Protein AF-A0A059P8N2-F1 (afdb_monomer_lite)

Structure (mmCIF, N/CA/C/O backbone):
data_AF-A0A059P8N2-F1
#
_entry.id   AF-A0A059P8N2-F1
#
loop_
_atom_site.group_PDB
_atom_site.id
_atom_site.type_symbol
_atom_site.label_atom_id
_atom_site.label_alt_id
_atom_site.label_comp_id
_atom_site.label_asym_id
_atom_site.label_entity_id
_atom_site.label_seq_id
_atom_site.pdbx_PDB_ins_code
_atom_site.Cartn_x
_atom_site.Cartn_y
_atom_site.Cartn_z
_atom_site.occupancy
_atom_site.B_iso_or_equiv
_atom_site.auth_seq_id
_atom_site.auth_comp_id
_atom_site.auth_asym_id
_atom_site.auth_atom_id
_atom_site.pdbx_PDB_model_num
ATOM 1 N N . MET A 1 1 ? -41.441 -18.463 -10.171 1.00 44.59 1 MET A N 1
ATOM 2 C CA . MET A 1 1 ? -40.187 -19.055 -9.647 1.00 44.59 1 MET A CA 1
ATOM 3 C C . MET A 1 1 ? -39.073 -19.033 -10.707 1.00 44.59 1 MET A C 1
ATOM 5 O O . MET A 1 1 ? -38.638 -20.085 -11.147 1.00 44.59 1 MET A O 1
ATOM 9 N N . LYS A 1 2 ? -38.633 -17.852 -11.177 1.00 43.31 2 LYS A N 1
ATOM 10 C CA . LYS A 1 2 ? -37.550 -17.730 -12.187 1.00 43.31 2 LYS A CA 1
ATOM 11 C C . LYS A 1 2 ? -36.537 -16.600 -11.912 1.00 43.31 2 LYS A C 1
ATOM 13 O O . LYS A 1 2 ? -35.603 -16.442 -12.679 1.00 43.31 2 LYS A O 1
ATOM 18 N N . SER A 1 3 ? -36.683 -15.848 -10.815 1.00 44.34 3 SER A N 1
ATOM 19 C CA . SER A 1 3 ? -35.873 -14.639 -10.562 1.00 44.34 3 SER A CA 1
ATOM 20 C C . SER A 1 3 ? -34.731 -14.819 -9.552 1.00 44.34 3 SER A C 1
ATOM 22 O O . SER A 1 3 ? -33.913 -13.922 -9.415 1.00 44.34 3 SER A O 1
ATOM 24 N N . VAL A 1 4 ? -34.664 -15.954 -8.845 1.00 48.50 4 VAL A N 1
ATOM 25 C CA . VAL A 1 4 ? -33.697 -16.175 -7.746 1.00 48.50 4 VAL A CA 1
ATOM 26 C C . VAL A 1 4 ? -32.362 -16.752 -8.244 1.00 48.50 4 VAL A C 1
ATOM 28 O O . VAL A 1 4 ? -31.333 -16.593 -7.602 1.00 48.50 4 VAL A O 1
ATOM 31 N N . VAL A 1 5 ? -32.349 -17.386 -9.420 1.00 51.19 5 VAL A N 1
ATOM 32 C CA . VAL A 1 5 ? -31.138 -18.026 -9.969 1.00 51.19 5 VAL A CA 1
ATOM 33 C C . VAL A 1 5 ? -30.186 -16.999 -10.600 1.00 51.19 5 VAL A C 1
ATOM 35 O O . VAL A 1 5 ? -28.972 -17.182 -10.564 1.00 51.19 5 VAL A O 1
ATOM 38 N N . LEU A 1 6 ? -30.716 -15.892 -11.133 1.00 46.34 6 LEU A N 1
ATOM 39 C CA . LEU A 1 6 ? -29.915 -14.896 -11.851 1.00 46.34 6 LEU A CA 1
ATOM 40 C C . LEU A 1 6 ? -29.054 -14.041 -10.907 1.00 46.34 6 LEU A C 1
ATOM 42 O O . LEU A 1 6 ? -27.911 -13.739 -11.231 1.00 46.34 6 LEU A O 1
ATOM 46 N N . THR A 1 7 ? -29.560 -13.712 -9.715 1.00 51.59 7 THR A N 1
ATOM 47 C CA . THR A 1 7 ? -28.810 -12.973 -8.685 1.00 51.59 7 THR A CA 1
ATOM 48 C C . THR A 1 7 ? -27.714 -13.814 -8.034 1.00 51.59 7 THR A C 1
ATOM 50 O O . THR A 1 7 ? -26.656 -13.278 -7.720 1.00 51.59 7 THR A O 1
ATOM 53 N N . GLY A 1 8 ? -27.918 -15.129 -7.886 1.00 45.88 8 GLY A N 1
ATOM 54 C CA . GLY A 1 8 ? -26.890 -16.035 -7.363 1.00 45.88 8 GLY A CA 1
ATOM 55 C C . GLY A 1 8 ? -25.699 -16.200 -8.312 1.00 45.88 8 GLY A C 1
ATOM 56 O O . GLY A 1 8 ? -24.554 -16.131 -7.877 1.00 45.88 8 GLY A O 1
ATOM 57 N N . LEU A 1 9 ? -25.951 -16.347 -9.618 1.00 51.41 9 LEU A N 1
ATOM 58 C CA . LEU A 1 9 ? -24.885 -16.484 -10.618 1.00 51.41 9 LEU A CA 1
ATOM 59 C C . LEU A 1 9 ? -24.069 -15.188 -10.780 1.00 51.41 9 LEU A C 1
ATOM 61 O O . LEU A 1 9 ? -22.854 -15.249 -10.955 1.00 51.41 9 LEU A O 1
ATOM 65 N N . LEU A 1 10 ? -24.717 -14.021 -10.665 1.00 51.47 10 LEU A N 1
ATOM 66 C CA . LEU A 1 10 ? -24.042 -12.720 -10.724 1.00 51.47 10 LEU A CA 1
ATOM 67 C C . LEU A 1 10 ? -23.113 -12.495 -9.519 1.00 51.47 10 LEU A C 1
ATOM 69 O O . LEU A 1 10 ? -22.024 -11.954 -9.678 1.00 51.47 10 LEU A O 1
ATOM 73 N N . PHE A 1 11 ? -23.517 -12.953 -8.327 1.00 48.59 11 PHE A N 1
ATOM 74 C CA . PHE A 1 11 ? -22.687 -12.873 -7.122 1.00 48.59 11 PHE A CA 1
ATOM 75 C C . PHE A 1 11 ? -21.456 -13.785 -7.217 1.00 48.59 11 PHE A C 1
ATOM 77 O O . PHE A 1 11 ? -20.364 -13.384 -6.830 1.00 48.59 11 PHE A O 1
ATOM 84 N N . VAL A 1 12 ? -21.602 -14.983 -7.795 1.00 48.78 12 VAL A N 1
ATOM 85 C CA . VAL A 1 12 ? -20.464 -15.891 -8.021 1.00 48.78 12 VAL A CA 1
ATOM 86 C C . VAL A 1 12 ? -19.490 -15.312 -9.051 1.00 48.78 12 VAL A C 1
ATOM 88 O O . VAL A 1 12 ? -18.285 -15.393 -8.833 1.00 48.78 12 VAL A O 1
ATOM 91 N N . LEU A 1 13 ? -19.973 -14.675 -10.125 1.00 42.78 13 LEU A N 1
ATOM 92 C CA . LEU A 1 13 ? -19.100 -13.998 -11.095 1.00 42.78 13 LEU A CA 1
ATOM 93 C C . LEU A 1 13 ? -18.339 -12.821 -10.460 1.00 42.78 13 LEU A C 1
ATOM 95 O O . LEU A 1 13 ? -17.121 -12.762 -10.588 1.00 42.78 13 LEU A O 1
ATOM 99 N N . LEU A 1 14 ? -19.007 -11.977 -9.662 1.00 44.16 14 LEU A N 1
ATOM 100 C CA . LEU A 1 14 ? -18.347 -10.891 -8.920 1.00 44.16 14 LEU A CA 1
ATOM 101 C C . LEU A 1 14 ? -17.300 -11.393 -7.906 1.00 44.16 14 LEU A C 1
ATOM 103 O O . LEU A 1 14 ? -16.290 -10.720 -7.680 1.00 44.16 14 LEU A O 1
ATOM 107 N N . CYS A 1 15 ? -17.513 -12.569 -7.302 1.00 42.06 15 CYS A N 1
ATOM 108 C CA . CYS A 1 15 ? -16.529 -13.203 -6.420 1.00 42.06 15 CYS A CA 1
ATOM 109 C C . CYS A 1 15 ? -15.338 -13.800 -7.190 1.00 42.06 15 CYS A C 1
ATOM 111 O O . CYS A 1 15 ? -14.212 -13.753 -6.694 1.00 42.06 15 CYS A O 1
ATOM 113 N N . VAL A 1 16 ? -15.558 -14.338 -8.393 1.00 36.03 16 VAL A N 1
ATOM 114 C CA . VAL A 1 16 ? -14.478 -14.857 -9.250 1.00 36.03 16 VAL A CA 1
ATOM 115 C C . VAL A 1 16 ? -13.621 -13.712 -9.802 1.00 36.03 16 VAL A C 1
ATOM 117 O O . VAL A 1 16 ? -12.394 -13.820 -9.792 1.00 36.03 16 VAL A O 1
ATOM 120 N N . ASP A 1 17 ? -14.226 -12.582 -10.171 1.00 29.78 17 ASP A N 1
ATOM 121 C CA . ASP A 1 17 ? -13.486 -11.402 -10.636 1.00 29.78 17 ASP A CA 1
ATOM 122 C C . ASP A 1 17 ? -12.639 -10.762 -9.516 1.00 29.78 17 ASP A C 1
ATOM 124 O O . ASP A 1 17 ? -11.499 -10.358 -9.758 1.00 29.78 17 ASP A O 1
ATOM 128 N N . HIS A 1 18 ? -13.109 -10.774 -8.259 1.00 35.34 18 HIS A N 1
ATOM 129 C CA . HIS A 1 18 ? -12.294 -10.344 -7.111 1.00 35.34 18 HIS A CA 1
ATOM 130 C C . HIS A 1 18 ? -11.117 -11.287 -6.806 1.00 35.34 18 HIS A C 1
ATOM 132 O O . HIS A 1 18 ? -10.076 -10.824 -6.339 1.00 35.34 18 HIS A O 1
ATOM 138 N N . MET A 1 19 ? -11.226 -12.588 -7.102 1.00 32.31 19 MET A N 1
ATOM 139 C CA . MET A 1 19 ? -10.104 -13.527 -6.947 1.00 32.31 19 MET A CA 1
ATOM 140 C C . MET A 1 19 ? -9.079 -13.442 -8.087 1.00 32.31 19 MET A C 1
ATOM 142 O O . MET A 1 19 ? -7.915 -13.785 -7.879 1.00 32.31 19 MET A O 1
ATOM 146 N N . SER A 1 20 ? -9.447 -12.928 -9.266 1.00 34.53 20 SER A N 1
ATOM 147 C CA . SER A 1 20 ? -8.488 -12.741 -10.366 1.00 34.53 20 SER A CA 1
ATOM 148 C C . SER A 1 20 ? -7.503 -11.582 -10.129 1.00 34.53 20 SER A C 1
ATOM 150 O O . SER A 1 20 ? -6.438 -11.552 -10.747 1.00 34.53 20 SER A O 1
ATOM 152 N N . SER A 1 21 ? -7.804 -10.663 -9.201 1.00 39.41 21 SER A N 1
ATOM 153 C CA . SER A 1 21 ? -6.896 -9.583 -8.765 1.00 39.41 21 SER A CA 1
ATOM 154 C C . SER A 1 21 ? -5.715 -10.086 -7.908 1.00 39.41 21 SER A C 1
ATOM 156 O O . SER A 1 21 ? -4.719 -9.384 -7.734 1.00 39.41 21 SER A O 1
ATOM 158 N N . ALA A 1 22 ? -5.774 -11.328 -7.408 1.00 42.81 22 ALA A N 1
ATOM 159 C CA . ALA A 1 22 ? -4.765 -11.891 -6.505 1.00 42.81 22 ALA A CA 1
ATOM 160 C C . ALA A 1 22 ? -3.500 -12.436 -7.204 1.00 42.81 22 ALA A C 1
ATOM 162 O O . ALA A 1 22 ? -2.526 -12.766 -6.531 1.00 42.81 22 ALA A O 1
ATOM 163 N N . ASN A 1 23 ? -3.465 -12.504 -8.540 1.00 46.50 23 ASN A N 1
ATOM 164 C CA . ASN A 1 23 ? -2.320 -13.031 -9.301 1.00 46.50 23 ASN A CA 1
ATOM 165 C C . ASN A 1 23 ? -1.358 -11.934 -9.786 1.00 46.50 23 ASN A C 1
ATOM 167 O O . ASN A 1 23 ? -0.831 -12.001 -10.898 1.00 46.50 23 ASN A O 1
ATOM 171 N N . LYS A 1 24 ? -1.105 -10.906 -8.970 1.00 61.47 24 LYS A N 1
ATOM 172 C CA . LYS A 1 24 ? -0.064 -9.923 -9.295 1.00 61.47 24 LYS A CA 1
ATOM 173 C C . LYS A 1 24 ? 1.311 -10.561 -9.109 1.00 61.47 24 LYS A C 1
ATOM 175 O O . LYS A 1 24 ? 1.624 -11.114 -8.056 1.00 61.47 24 LYS A O 1
ATOM 180 N N . ALA A 1 25 ? 2.125 -10.530 -10.161 1.00 72.69 25 ALA A N 1
ATOM 181 C CA . ALA A 1 25 ? 3.486 -11.039 -10.097 1.00 72.69 25 ALA A CA 1
ATOM 182 C C . ALA A 1 25 ? 4.337 -10.122 -9.211 1.00 72.69 25 ALA A C 1
ATOM 184 O O . ALA A 1 25 ? 4.285 -8.900 -9.344 1.00 72.69 25 ALA A O 1
ATOM 185 N N . SER A 1 26 ? 5.139 -10.716 -8.333 1.00 80.25 26 SER A N 1
ATOM 186 C CA . SER A 1 26 ? 6.111 -10.003 -7.512 1.00 80.25 26 SER A CA 1
ATOM 187 C C . SER A 1 26 ? 7.515 -10.195 -8.078 1.00 80.25 26 SER A C 1
ATOM 189 O O . SER A 1 26 ? 7.788 -11.149 -8.816 1.00 80.25 26 SER A O 1
ATOM 191 N N . VAL A 1 27 ? 8.408 -9.261 -7.777 1.00 84.12 27 VAL A N 1
ATOM 192 C CA . VAL A 1 27 ? 9.806 -9.337 -8.182 1.00 84.12 27 VAL A CA 1
ATOM 193 C C . VAL A 1 27 ? 10.523 -10.338 -7.287 1.00 84.12 27 VAL A C 1
ATOM 195 O O . VAL A 1 27 ? 10.575 -10.191 -6.071 1.00 84.12 27 VAL A O 1
ATOM 198 N N . VAL A 1 28 ? 11.102 -11.367 -7.893 1.00 88.06 28 VAL A N 1
ATOM 199 C CA . VAL A 1 28 ? 11.854 -12.423 -7.213 1.00 88.06 28 VAL A CA 1
ATOM 200 C C . VAL A 1 28 ? 13.294 -12.406 -7.696 1.00 88.06 28 VAL A C 1
ATOM 202 O O . VAL A 1 28 ? 13.555 -12.276 -8.892 1.00 88.06 28 VAL A O 1
ATOM 205 N N . ALA A 1 29 ? 14.239 -12.570 -6.777 1.00 88.81 29 ALA A N 1
ATOM 206 C CA . ALA A 1 29 ? 15.646 -12.711 -7.110 1.00 88.81 29 ALA A CA 1
ATOM 207 C C . ALA A 1 29 ? 15.881 -14.010 -7.902 1.00 88.81 29 ALA A C 1
ATOM 209 O O . ALA A 1 29 ? 15.621 -15.115 -7.429 1.00 88.81 29 ALA A O 1
ATOM 210 N N . ASN A 1 30 ? 16.379 -13.882 -9.128 1.00 90.56 30 ASN A N 1
ATOM 211 C CA . ASN A 1 30 ? 16.729 -15.002 -10.002 1.00 90.56 30 ASN A CA 1
ATOM 212 C C . ASN A 1 30 ? 18.109 -15.596 -9.664 1.00 90.56 30 ASN A C 1
ATOM 214 O O . ASN A 1 30 ? 18.409 -16.735 -10.010 1.00 90.56 30 ASN A O 1
ATOM 218 N N . GLN A 1 31 ? 18.943 -14.830 -8.964 1.00 89.50 31 GLN A N 1
ATOM 219 C CA . GLN A 1 31 ? 20.262 -15.235 -8.486 1.00 89.50 31 GLN A CA 1
ATOM 220 C C . GLN A 1 31 ? 20.537 -14.634 -7.105 1.00 89.50 31 GLN A C 1
ATOM 222 O O . GLN A 1 31 ? 19.780 -13.787 -6.640 1.00 89.50 31 GLN A O 1
ATOM 227 N N . LEU A 1 32 ? 21.621 -15.057 -6.453 1.00 89.56 32 LEU A N 1
ATOM 228 C CA . LEU A 1 32 ? 22.082 -14.431 -5.213 1.00 89.56 32 LEU A CA 1
ATOM 229 C C . LEU A 1 32 ? 22.495 -12.974 -5.487 1.00 89.56 32 LEU A C 1
ATOM 231 O O . LEU A 1 32 ? 23.320 -12.727 -6.370 1.00 89.56 32 LEU A O 1
ATOM 235 N N . ILE A 1 33 ? 21.947 -12.029 -4.720 1.00 88.69 33 ILE A N 1
ATOM 236 C CA . ILE A 1 33 ? 22.249 -10.595 -4.838 1.00 88.69 33 ILE A CA 1
ATOM 237 C C . ILE A 1 33 ? 23.003 -10.146 -3.578 1.00 88.69 33 ILE A C 1
ATOM 239 O O . ILE A 1 33 ? 22.426 -10.152 -2.487 1.00 88.69 33 ILE A O 1
ATOM 243 N N . PRO A 1 34 ? 24.292 -9.779 -3.683 1.00 85.06 34 PRO A N 1
ATOM 244 C CA . PRO A 1 34 ? 25.067 -9.292 -2.544 1.00 85.06 34 PRO A CA 1
ATOM 245 C C . PRO A 1 34 ? 24.603 -7.913 -2.051 1.00 85.06 34 PRO A C 1
ATOM 247 O O . PRO A 1 34 ? 24.015 -7.129 -2.797 1.00 85.06 34 PRO A O 1
ATOM 250 N N . VAL A 1 35 ? 24.951 -7.578 -0.805 1.00 85.31 35 VAL A N 1
ATOM 251 C CA . VAL A 1 35 ? 24.707 -6.251 -0.207 1.00 85.31 35 VAL A CA 1
ATOM 252 C C . VAL A 1 35 ? 25.299 -5.142 -1.087 1.00 85.31 35 VAL A C 1
ATOM 254 O O . VAL A 1 35 ? 26.389 -5.304 -1.630 1.00 85.31 35 VAL A O 1
ATOM 257 N N . ASN A 1 36 ? 24.603 -4.006 -1.205 1.00 84.38 36 ASN A N 1
ATOM 258 C CA . ASN A 1 36 ? 24.998 -2.839 -2.008 1.00 84.38 36 ASN A CA 1
ATOM 259 C C . ASN A 1 36 ? 25.159 -3.113 -3.515 1.00 84.38 36 ASN A C 1
ATOM 261 O O . ASN A 1 36 ? 25.739 -2.296 -4.229 1.00 84.38 36 ASN A O 1
ATOM 265 N N . THR A 1 37 ? 24.639 -4.234 -4.019 1.00 83.88 37 THR A N 1
ATOM 266 C CA . THR A 1 37 ? 24.671 -4.542 -5.454 1.00 83.88 37 THR A CA 1
ATOM 267 C C . THR A 1 37 ? 23.486 -3.895 -6.153 1.00 83.88 37 THR A C 1
ATOM 269 O O . THR A 1 37 ? 22.359 -3.983 -5.666 1.00 83.88 37 THR A O 1
ATOM 272 N N . ALA A 1 38 ? 23.748 -3.258 -7.294 1.00 86.12 38 ALA A N 1
ATOM 273 C CA . ALA A 1 38 ? 22.716 -2.683 -8.144 1.00 86.12 38 ALA A CA 1
ATOM 274 C C . ALA A 1 38 ? 21.884 -3.787 -8.815 1.00 86.12 38 ALA A C 1
ATOM 276 O O . ALA A 1 38 ? 22.430 -4.705 -9.432 1.00 86.12 38 ALA A O 1
ATOM 277 N N . LEU A 1 39 ? 20.562 -3.688 -8.706 1.00 86.44 39 LEU A N 1
ATOM 278 C CA . LEU A 1 39 ? 19.623 -4.624 -9.307 1.00 86.44 39 LEU A CA 1
ATOM 279 C C . LEU A 1 39 ? 19.618 -4.489 -10.833 1.00 86.44 39 LEU A C 1
ATOM 281 O O . LEU A 1 39 ? 19.631 -3.391 -11.387 1.00 86.44 39 LEU A O 1
ATOM 285 N N . THR A 1 40 ? 19.566 -5.623 -11.528 1.00 86.06 40 THR A N 1
ATOM 286 C CA . THR A 1 40 ? 19.517 -5.685 -12.996 1.00 86.06 40 THR A CA 1
ATOM 287 C C . THR A 1 40 ? 18.404 -6.619 -13.461 1.00 86.06 40 THR A C 1
ATOM 289 O O . THR A 1 40 ? 17.974 -7.502 -12.718 1.00 86.06 40 THR A O 1
ATOM 292 N N . LEU A 1 41 ? 17.957 -6.464 -14.710 1.00 84.75 41 LEU A N 1
ATOM 293 C CA . LEU A 1 41 ? 16.899 -7.299 -15.298 1.00 84.75 41 LEU A CA 1
ATOM 294 C C . LEU A 1 41 ? 17.210 -8.801 -15.263 1.00 84.75 41 LEU A C 1
ATOM 296 O O . LEU A 1 41 ? 16.303 -9.606 -15.128 1.00 84.75 41 LEU A O 1
ATOM 300 N N . ILE A 1 42 ? 18.482 -9.190 -15.357 1.00 86.19 42 ILE A N 1
ATOM 301 C CA . ILE A 1 42 ? 18.896 -10.603 -15.302 1.00 86.19 42 ILE A CA 1
ATOM 302 C C . ILE A 1 42 ? 18.842 -11.184 -13.881 1.00 86.19 42 ILE A C 1
ATOM 304 O O . ILE A 1 42 ? 18.664 -12.391 -13.700 1.00 86.19 42 ILE A O 1
ATOM 308 N N . MET A 1 43 ? 18.980 -10.319 -12.871 1.00 84.62 43 MET A N 1
ATOM 309 C CA . MET A 1 43 ? 18.975 -10.688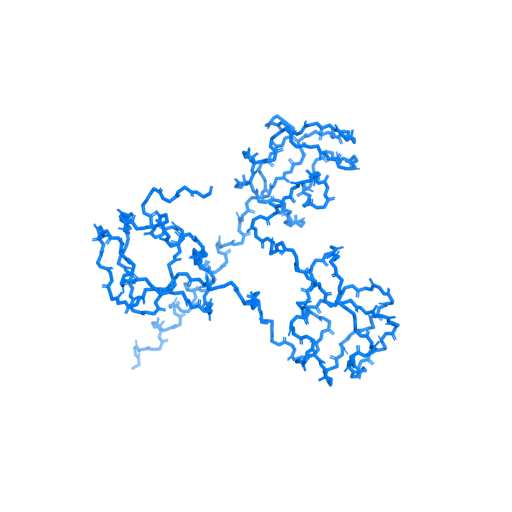 -11.456 1.00 84.62 43 MET A CA 1
ATOM 310 C C . MET A 1 43 ? 17.566 -10.815 -10.886 1.00 84.62 43 MET A C 1
ATOM 312 O O . MET A 1 43 ? 17.399 -11.385 -9.811 1.00 84.62 43 MET A O 1
ATOM 316 N N . MET A 1 44 ? 16.561 -10.295 -11.588 1.00 88.25 44 MET A N 1
ATOM 317 C CA . MET A 1 44 ? 15.182 -10.198 -11.131 1.00 88.25 44 MET A CA 1
ATOM 318 C C . MET A 1 44 ? 14.250 -10.924 -12.093 1.00 88.25 44 MET A C 1
ATOM 320 O O . MET A 1 44 ? 14.429 -10.892 -13.305 1.00 88.25 44 MET A O 1
ATOM 324 N N . LYS A 1 45 ? 13.219 -11.568 -11.562 1.00 86.25 45 LYS A N 1
ATOM 325 C CA . LYS A 1 45 ? 12.190 -12.235 -12.353 1.00 86.25 45 LYS A CA 1
ATOM 326 C C . LYS A 1 45 ? 10.823 -11.938 -11.766 1.00 86.25 45 LYS A C 1
ATOM 328 O O . LYS A 1 45 ? 10.624 -12.067 -10.565 1.00 86.25 45 LYS A O 1
ATOM 333 N N . ALA A 1 46 ? 9.866 -11.600 -12.621 1.00 84.38 46 ALA A N 1
ATOM 334 C CA . ALA A 1 46 ? 8.468 -11.521 -12.229 1.00 84.38 46 ALA A CA 1
ATOM 335 C C . ALA A 1 46 ? 7.923 -12.939 -11.991 1.00 84.38 46 ALA A C 1
ATOM 337 O O . ALA A 1 46 ? 7.942 -13.781 -12.895 1.00 84.38 46 ALA A O 1
ATOM 338 N N . LYS A 1 47 ? 7.457 -13.227 -10.775 1.00 79.62 47 LYS A N 1
ATOM 339 C CA . LYS A 1 47 ? 6.832 -14.506 -10.428 1.00 79.62 47 LYS A CA 1
ATOM 340 C C . LYS A 1 47 ? 5.687 -14.272 -9.447 1.00 79.62 47 LYS A C 1
ATOM 342 O O . LYS A 1 47 ? 5.818 -13.498 -8.507 1.00 79.62 47 LYS A O 1
ATOM 347 N N . VAL A 1 48 ? 4.564 -14.954 -9.653 1.00 77.00 48 VAL A N 1
ATOM 348 C CA . VAL A 1 48 ? 3.461 -14.959 -8.683 1.00 77.00 48 VAL A CA 1
ATOM 349 C C . VAL A 1 48 ? 3.886 -15.839 -7.509 1.00 77.00 48 VAL A C 1
ATOM 351 O O . VAL A 1 48 ? 4.033 -17.053 -7.661 1.00 77.00 48 VAL A O 1
ATOM 354 N N . VAL A 1 49 ? 4.182 -15.215 -6.372 1.00 72.56 49 VAL A N 1
ATOM 355 C CA . VAL A 1 49 ? 4.655 -15.875 -5.149 1.00 72.56 49 VAL A CA 1
ATOM 356 C C . VAL A 1 49 ? 4.087 -15.183 -3.917 1.00 72.56 49 VAL A C 1
ATOM 358 O O . VAL A 1 49 ? 3.789 -13.991 -3.940 1.00 72.56 49 VAL A O 1
ATOM 361 N N . THR A 1 50 ? 3.975 -15.942 -2.831 1.00 64.62 50 THR A N 1
ATOM 362 C CA . THR A 1 50 ? 3.62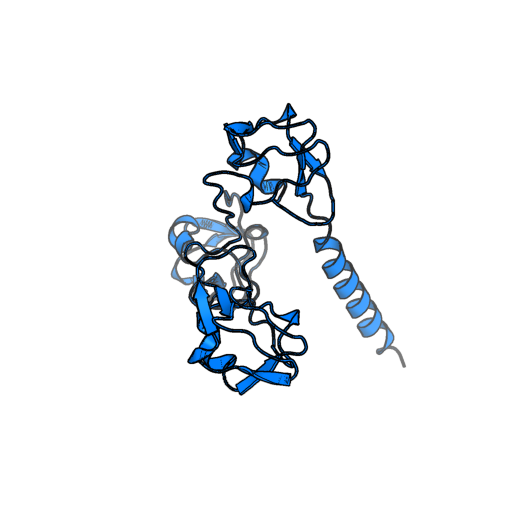5 -15.452 -1.496 1.00 64.62 50 THR A CA 1
ATOM 363 C C . THR A 1 50 ? 4.822 -15.659 -0.560 1.00 64.62 50 THR A C 1
ATOM 365 O O . THR A 1 50 ? 5.362 -16.770 -0.552 1.00 64.62 50 THR A O 1
ATOM 368 N N . PRO A 1 51 ? 5.241 -14.666 0.243 1.00 61.06 51 PRO A N 1
ATOM 369 C CA . PRO A 1 51 ? 4.650 -13.335 0.399 1.00 61.06 51 PRO A CA 1
ATOM 370 C C . PRO A 1 51 ? 4.840 -12.446 -0.840 1.00 61.06 51 PRO A C 1
ATOM 372 O O . PRO A 1 51 ? 5.825 -12.586 -1.568 1.00 61.06 51 PRO A O 1
ATOM 375 N N . MET A 1 52 ? 3.875 -11.549 -1.063 1.00 67.81 52 MET A N 1
ATOM 376 C CA . MET A 1 52 ? 3.939 -10.528 -2.109 1.00 67.81 52 MET A CA 1
ATOM 377 C C . MET A 1 52 ? 4.858 -9.402 -1.628 1.00 67.81 52 MET A C 1
ATOM 379 O O . MET A 1 52 ? 4.648 -8.855 -0.548 1.00 67.81 52 MET A O 1
ATOM 383 N N . GLY A 1 53 ? 5.907 -9.115 -2.394 1.00 75.31 53 GLY A N 1
ATOM 384 C CA . GLY A 1 53 ? 6.816 -7.999 -2.149 1.00 75.31 53 GLY A CA 1
ATOM 385 C C . GLY A 1 53 ? 6.601 -6.906 -3.187 1.00 75.31 53 GLY A C 1
ATOM 386 O O . GLY A 1 53 ? 5.469 -6.607 -3.556 1.00 75.31 53 GLY A O 1
ATOM 387 N N . ILE A 1 54 ? 7.697 -6.364 -3.709 1.00 77.56 54 ILE A N 1
ATOM 388 C CA . ILE A 1 54 ? 7.682 -5.370 -4.783 1.00 77.56 54 ILE A CA 1
ATOM 389 C C . ILE A 1 54 ? 6.906 -5.929 -5.989 1.00 77.56 54 ILE A C 1
ATOM 391 O O . ILE A 1 54 ? 7.182 -7.066 -6.411 1.00 77.56 54 ILE A O 1
ATOM 395 N N . PRO A 1 55 ? 5.923 -5.195 -6.540 1.00 75.50 55 PRO A N 1
ATOM 396 C CA . PRO A 1 55 ? 5.179 -5.648 -7.706 1.00 75.50 55 PRO A CA 1
ATOM 397 C C . PRO A 1 55 ? 6.077 -5.632 -8.947 1.00 75.50 55 PRO A C 1
ATOM 399 O O . PRO A 1 55 ? 6.949 -4.781 -9.109 1.00 75.50 55 PRO A O 1
ATOM 402 N N . ALA A 1 56 ? 5.856 -6.571 -9.867 1.00 73.81 56 ALA A N 1
ATOM 403 C CA . ALA A 1 56 ? 6.627 -6.657 -11.109 1.00 73.81 56 ALA A CA 1
ATOM 404 C C . ALA A 1 56 ? 6.480 -5.416 -12.013 1.00 73.81 56 ALA A C 1
ATOM 406 O O . ALA A 1 56 ? 7.332 -5.176 -12.866 1.00 73.81 56 ALA A O 1
ATOM 407 N N . GLU A 1 57 ? 5.425 -4.627 -11.804 1.00 72.38 57 GLU A N 1
ATOM 408 C CA . GLU A 1 57 ? 5.206 -3.321 -12.436 1.00 72.38 57 GLU A CA 1
ATOM 409 C C . GLU A 1 57 ? 6.353 -2.339 -12.142 1.00 72.38 57 GLU A C 1
ATOM 411 O O . GLU A 1 57 ? 6.707 -1.541 -13.006 1.00 72.38 57 GLU A O 1
ATOM 416 N N . ASP A 1 58 ? 6.990 -2.452 -10.972 1.00 73.88 58 ASP A N 1
ATOM 417 C CA . ASP A 1 58 ? 8.046 -1.541 -10.524 1.00 73.88 58 ASP A CA 1
ATOM 418 C C . ASP A 1 58 ? 9.458 -1.984 -10.945 1.00 73.88 58 ASP A C 1
ATOM 420 O O . ASP A 1 58 ? 10.440 -1.315 -10.618 1.00 73.88 58 ASP A O 1
ATOM 424 N N . ILE A 1 59 ? 9.592 -3.059 -11.741 1.00 78.31 59 ILE A N 1
ATOM 425 C CA . ILE A 1 59 ? 10.886 -3.505 -12.295 1.00 78.31 59 ILE A CA 1
ATOM 426 C C . ILE A 1 59 ? 11.665 -2.357 -12.965 1.00 78.31 59 ILE A C 1
ATOM 428 O O . ILE A 1 59 ? 12.844 -2.204 -12.647 1.00 78.31 59 ILE A O 1
ATOM 432 N N . PRO A 1 60 ? 11.075 -1.521 -13.846 1.00 74.56 60 PRO A N 1
ATOM 433 C CA . PRO A 1 60 ? 11.798 -0.415 -14.474 1.00 74.56 60 PRO A CA 1
ATOM 434 C C . PRO A 1 60 ? 12.370 0.596 -13.471 1.00 74.56 60 PRO A C 1
ATOM 436 O O . PRO A 1 60 ? 13.400 1.205 -13.746 1.00 74.56 60 PRO A O 1
ATOM 439 N N . ARG A 1 61 ? 11.720 0.758 -12.311 1.00 75.56 61 ARG A N 1
ATOM 440 C CA . ARG A 1 61 ? 12.081 1.735 -11.273 1.00 75.56 61 ARG A CA 1
ATOM 441 C C . ARG A 1 61 ? 13.183 1.223 -10.353 1.00 75.56 61 ARG A C 1
ATOM 443 O O . ARG A 1 61 ? 14.034 1.998 -9.936 1.00 75.56 61 ARG A O 1
ATOM 450 N N . ILE A 1 62 ? 13.196 -0.078 -10.069 1.00 81.56 62 ILE A N 1
ATOM 451 C CA . ILE A 1 62 ? 14.193 -0.698 -9.181 1.00 81.56 62 ILE A CA 1
ATOM 452 C C . ILE A 1 62 ? 15.511 -1.049 -9.875 1.00 81.56 62 ILE A C 1
ATOM 454 O O . ILE A 1 62 ? 16.493 -1.351 -9.197 1.00 81.56 62 ILE A O 1
ATOM 458 N N . ILE A 1 63 ? 15.574 -1.025 -11.209 1.00 81.75 63 ILE A N 1
ATOM 459 C CA . ILE A 1 63 ? 16.834 -1.240 -11.934 1.00 81.75 63 ILE A CA 1
ATOM 460 C C . ILE A 1 63 ? 17.848 -0.167 -11.527 1.00 81.75 63 ILE A C 1
ATOM 462 O O . ILE A 1 63 ? 17.560 1.024 -11.524 1.00 81.75 63 ILE A O 1
ATOM 466 N N . GLY A 1 64 ? 19.063 -0.596 -11.191 1.00 81.75 64 GLY A N 1
ATOM 467 C CA . GLY A 1 64 ? 20.124 0.291 -10.720 1.00 81.75 64 GLY A CA 1
ATOM 468 C C . GLY A 1 64 ? 20.050 0.619 -9.226 1.00 81.75 64 GLY A C 1
ATOM 469 O O . GLY A 1 64 ? 21.053 1.068 -8.669 1.00 81.75 64 GLY A O 1
ATOM 470 N N . MET A 1 65 ? 18.929 0.341 -8.549 1.00 85.38 65 MET A N 1
ATOM 471 C CA . MET A 1 65 ? 18.829 0.498 -7.097 1.00 85.38 65 MET A CA 1
ATOM 472 C C . MET A 1 65 ? 19.640 -0.574 -6.374 1.00 85.38 65 MET A C 1
ATOM 474 O O . MET A 1 65 ? 19.796 -1.698 -6.852 1.00 85.38 65 MET A O 1
ATOM 478 N N . GLN A 1 66 ? 20.164 -0.224 -5.202 1.00 84.19 66 GLN A N 1
ATOM 479 C CA . GLN A 1 66 ? 20.990 -1.119 -4.399 1.00 84.19 66 GLN A CA 1
ATOM 480 C C . GLN A 1 66 ? 20.185 -1.784 -3.292 1.00 84.19 66 GLN A C 1
ATOM 482 O O . GLN A 1 66 ? 19.359 -1.138 -2.656 1.00 84.19 66 GLN A O 1
ATOM 487 N N . VAL A 1 67 ? 20.499 -3.038 -2.977 1.00 85.62 67 VAL A N 1
ATOM 488 C CA . VAL A 1 67 ? 19.934 -3.709 -1.800 1.00 85.62 67 VAL A CA 1
ATOM 489 C C . VAL A 1 67 ? 20.705 -3.376 -0.516 1.00 85.62 67 VAL A C 1
ATOM 491 O O . VAL A 1 67 ? 21.927 -3.211 -0.535 1.00 85.62 67 VAL A O 1
ATOM 494 N N . ASN A 1 68 ? 20.013 -3.275 0.621 1.00 86.75 68 ASN A N 1
ATOM 495 C CA . ASN A 1 68 ? 20.624 -3.019 1.935 1.00 86.75 68 ASN A CA 1
ATOM 496 C C . ASN A 1 68 ? 21.072 -4.296 2.669 1.00 86.75 68 ASN A C 1
ATOM 498 O O . ASN A 1 68 ? 21.820 -4.213 3.641 1.00 86.75 68 ASN A O 1
ATOM 502 N N . ARG A 1 69 ? 20.653 -5.469 2.186 1.00 83.44 69 ARG A N 1
ATOM 503 C CA . ARG A 1 69 ? 21.009 -6.791 2.713 1.00 83.44 69 ARG A CA 1
ATOM 504 C C . ARG A 1 69 ? 21.220 -7.782 1.570 1.00 83.44 69 ARG A C 1
ATOM 506 O O . ARG A 1 69 ? 20.802 -7.525 0.446 1.00 83.44 69 ARG A O 1
ATOM 513 N N . ALA A 1 70 ? 21.869 -8.909 1.854 1.00 83.81 70 ALA A N 1
ATOM 514 C CA . ALA A 1 70 ? 22.032 -9.969 0.866 1.00 83.81 70 ALA A CA 1
ATOM 515 C C . ALA A 1 70 ? 20.678 -10.646 0.608 1.00 83.81 70 ALA A C 1
ATOM 517 O O . ALA A 1 70 ? 19.992 -11.027 1.558 1.00 83.81 70 ALA A O 1
ATOM 518 N N . VAL A 1 71 ? 20.307 -10.800 -0.663 1.00 86.75 71 VAL A N 1
ATOM 519 C CA . VAL A 1 71 ? 19.043 -11.424 -1.076 1.00 86.75 71 VAL A CA 1
ATOM 520 C C . VAL A 1 71 ? 19.336 -12.814 -1.652 1.00 86.75 71 VAL A C 1
ATOM 522 O O . VAL A 1 71 ? 20.071 -12.911 -2.641 1.00 86.75 71 VAL A O 1
ATOM 525 N N . PRO A 1 72 ? 18.804 -13.896 -1.050 1.00 86.56 72 PRO A N 1
ATOM 526 C CA . PRO A 1 72 ? 18.982 -15.254 -1.554 1.00 86.56 72 PRO A CA 1
ATOM 527 C C . PRO A 1 72 ? 18.316 -15.475 -2.917 1.00 86.56 72 PRO A C 1
ATOM 529 O O . PRO A 1 72 ? 17.353 -14.803 -3.287 1.00 86.56 72 PRO A O 1
ATOM 532 N N . LEU A 1 73 ? 18.799 -16.484 -3.647 1.00 88.50 73 LEU A N 1
ATOM 533 C CA . LEU A 1 73 ? 18.156 -16.948 -4.876 1.00 88.50 73 LEU A CA 1
ATOM 534 C C . LEU A 1 73 ? 16.733 -17.442 -4.577 1.00 88.50 73 LEU A C 1
ATOM 53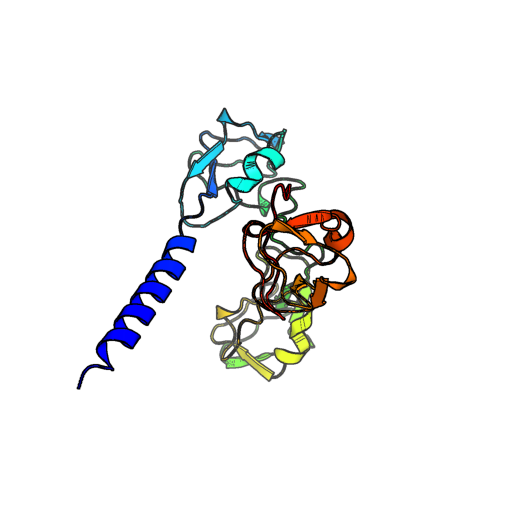6 O O . LEU A 1 73 ? 16.514 -18.221 -3.652 1.00 88.50 73 LEU A O 1
ATOM 540 N N . GLY A 1 74 ? 15.768 -17.015 -5.389 1.00 83.69 74 GLY A N 1
ATOM 541 C CA . GLY A 1 74 ? 14.362 -17.394 -5.263 1.00 83.69 74 GLY A CA 1
ATOM 542 C C . GLY A 1 74 ? 13.585 -16.620 -4.196 1.00 83.69 74 GLY A C 1
ATOM 543 O O . GLY A 1 74 ? 12.403 -16.902 -4.004 1.00 83.69 74 GLY A O 1
ATOM 544 N N . THR A 1 75 ? 14.208 -15.651 -3.520 1.00 83.31 75 THR A N 1
ATOM 545 C CA . THR A 1 75 ? 13.545 -14.801 -2.525 1.00 83.31 75 THR A CA 1
ATOM 546 C C . THR A 1 75 ? 12.822 -13.634 -3.189 1.00 83.31 75 THR A C 1
ATOM 548 O O . THR A 1 75 ? 13.360 -12.983 -4.085 1.00 83.31 75 THR A O 1
ATOM 551 N N . THR A 1 76 ? 11.594 -13.362 -2.746 1.00 85.50 76 THR A N 1
ATOM 552 C CA . THR A 1 76 ? 10.841 -12.172 -3.150 1.00 85.50 76 THR A CA 1
ATOM 553 C C . THR A 1 76 ? 11.541 -10.909 -2.651 1.00 85.50 76 THR A C 1
ATOM 555 O O . THR A 1 76 ? 11.880 -10.812 -1.473 1.00 85.50 76 THR A O 1
ATOM 558 N N . LEU A 1 77 ? 11.747 -9.938 -3.537 1.00 82.88 77 LEU A N 1
ATOM 559 C CA . LEU A 1 77 ? 12.272 -8.623 -3.187 1.00 82.88 77 LEU A CA 1
ATOM 560 C C . LEU A 1 77 ? 11.217 -7.857 -2.393 1.00 82.88 77 LEU A C 1
ATOM 562 O O . LEU A 1 77 ? 10.120 -7.603 -2.886 1.00 82.88 77 LEU A O 1
ATOM 566 N N . MET A 1 78 ? 11.556 -7.499 -1.160 1.00 82.94 78 MET A N 1
ATOM 567 C CA . MET A 1 78 ? 10.702 -6.689 -0.296 1.00 82.94 78 MET A CA 1
ATOM 568 C C . MET A 1 78 ? 11.133 -5.212 -0.371 1.00 82.94 78 MET A C 1
ATOM 570 O O . MET A 1 78 ? 12.324 -4.949 -0.573 1.00 82.94 78 MET A O 1
ATOM 574 N N . PRO A 1 79 ? 10.208 -4.245 -0.210 1.00 76.56 79 PRO A N 1
ATOM 575 C CA . PRO A 1 79 ? 10.532 -2.815 -0.242 1.00 76.56 79 PRO A CA 1
ATOM 576 C C . PRO A 1 79 ? 11.651 -2.422 0.732 1.00 76.56 79 PRO A C 1
ATOM 578 O O . PRO A 1 79 ? 12.561 -1.680 0.377 1.00 76.56 79 PRO A O 1
ATOM 581 N N . ASP A 1 80 ? 11.653 -3.006 1.933 1.00 75.69 80 ASP A N 1
ATOM 582 C CA . ASP A 1 80 ? 12.653 -2.774 2.982 1.00 75.69 80 ASP A CA 1
ATOM 583 C C . ASP A 1 80 ? 14.046 -3.336 2.651 1.00 75.69 80 ASP A C 1
ATOM 585 O O . ASP A 1 80 ? 14.999 -3.088 3.394 1.00 75.69 80 ASP A O 1
ATOM 589 N N . MET A 1 81 ? 14.183 -4.119 1.578 1.00 82.31 81 MET A N 1
ATOM 590 C CA . MET A 1 81 ? 15.462 -4.651 1.110 1.00 82.31 81 MET A CA 1
ATOM 591 C C . MET A 1 81 ? 16.143 -3.734 0.098 1.00 82.31 81 MET A C 1
ATOM 593 O O . MET A 1 81 ? 17.347 -3.881 -0.105 1.00 82.31 81 MET A O 1
ATOM 597 N N . VAL A 1 82 ? 15.420 -2.804 -0.532 1.00 81.38 82 VAL A N 1
ATOM 598 C CA . VAL A 1 82 ? 15.935 -1.934 -1.598 1.00 81.38 82 VAL A CA 1
ATOM 599 C C . VAL A 1 82 ? 16.109 -0.513 -1.063 1.00 81.38 82 VAL A C 1
ATOM 601 O O . VAL A 1 82 ? 15.194 0.092 -0.516 1.00 81.38 82 VAL A O 1
ATOM 604 N N . LYS A 1 83 ? 17.316 0.039 -1.193 1.00 76.25 83 LYS A N 1
ATOM 605 C CA . LYS A 1 83 ? 17.617 1.409 -0.769 1.00 76.25 83 LYS A CA 1
ATOM 606 C C . LYS A 1 83 ? 16.883 2.405 -1.651 1.00 76.25 83 LYS A C 1
ATOM 608 O O . LYS A 1 83 ? 16.953 2.299 -2.873 1.00 76.25 83 LYS A O 1
ATOM 613 N N . ASN A 1 84 ? 16.287 3.413 -1.019 1.00 70.69 84 ASN A N 1
ATOM 614 C CA . ASN A 1 84 ? 15.567 4.503 -1.684 1.00 70.69 84 ASN A CA 1
ATOM 615 C C . ASN A 1 84 ? 14.424 4.012 -2.585 1.00 70.69 84 ASN A C 1
ATOM 617 O O . ASN A 1 84 ? 14.021 4.714 -3.508 1.00 70.69 84 ASN A O 1
ATOM 621 N N . TYR A 1 85 ? 13.927 2.799 -2.339 1.00 65.19 85 TYR A N 1
ATOM 622 C CA . TYR A 1 85 ? 12.727 2.325 -2.991 1.00 65.19 85 TYR A CA 1
ATOM 623 C C . TYR A 1 85 ? 11.520 2.922 -2.279 1.00 65.19 85 TYR A C 1
ATOM 625 O O . TYR A 1 85 ? 11.137 2.492 -1.191 1.00 65.19 85 TYR A O 1
ATOM 633 N N . GLU A 1 86 ? 10.958 3.954 -2.892 1.00 56.75 86 GLU A N 1
ATOM 634 C CA . GLU A 1 86 ? 9.666 4.500 -2.514 1.00 56.75 86 GLU A CA 1
ATOM 635 C C . GLU A 1 86 ? 8.608 3.660 -3.216 1.00 56.75 86 GLU A C 1
ATOM 637 O O . GLU A 1 86 ? 8.393 3.770 -4.424 1.00 56.75 86 GLU A O 1
ATOM 642 N N . ASP A 1 87 ? 7.992 2.752 -2.467 1.00 52.59 87 ASP A N 1
ATOM 643 C CA . ASP A 1 87 ? 6.852 2.014 -2.978 1.00 52.59 87 ASP A CA 1
ATOM 644 C C . ASP A 1 87 ? 5.734 3.030 -3.238 1.00 52.59 87 ASP A C 1
ATOM 646 O O . ASP A 1 87 ? 5.249 3.674 -2.309 1.00 52.59 87 ASP A O 1
ATOM 650 N N . VAL A 1 88 ? 5.349 3.192 -4.506 1.00 46.50 88 VAL A N 1
ATOM 651 C CA . VAL A 1 88 ? 4.304 4.133 -4.951 1.00 46.50 88 VAL A CA 1
ATOM 652 C C . VAL A 1 88 ? 2.916 3.692 -4.467 1.00 46.50 88 VAL A C 1
ATOM 654 O O . VAL A 1 88 ? 1.954 4.454 -4.522 1.00 46.50 88 VAL A O 1
ATOM 657 N N . THR A 1 89 ? 2.816 2.485 -3.902 1.00 41.34 89 THR A N 1
ATOM 658 C CA . THR A 1 89 ? 1.652 2.017 -3.142 1.00 41.34 89 THR A CA 1
ATOM 659 C C . THR A 1 89 ? 1.768 2.267 -1.634 1.00 41.34 89 THR A C 1
ATOM 661 O O . THR A 1 89 ? 0.797 2.071 -0.904 1.00 41.34 89 THR A O 1
ATOM 664 N N . THR A 1 90 ? 2.908 2.773 -1.150 1.00 39.44 90 THR A N 1
ATOM 665 C CA . THR A 1 90 ? 3.098 3.179 0.245 1.00 39.44 90 THR A CA 1
ATOM 666 C C . THR A 1 90 ? 3.186 4.696 0.381 1.00 39.44 90 THR A C 1
ATOM 668 O O . THR A 1 90 ? 4.118 5.343 -0.080 1.00 39.44 90 THR A O 1
ATOM 671 N N . CYS A 1 91 ? 2.210 5.257 1.095 1.00 43.16 91 CYS A N 1
ATOM 672 C CA . CYS A 1 91 ? 2.131 6.664 1.479 1.00 43.16 91 CYS A CA 1
ATOM 673 C C . CYS A 1 91 ? 3.490 7.107 2.128 1.00 43.16 91 CYS A C 1
ATOM 675 O O . CYS A 1 91 ? 3.864 6.541 3.170 1.00 43.16 91 CYS A O 1
ATOM 677 N N . PRO A 1 92 ? 4.289 8.026 1.533 1.00 37.69 92 PRO A N 1
ATOM 678 C CA . PRO A 1 92 ? 5.495 8.568 2.173 1.00 37.69 92 PRO A CA 1
ATOM 679 C C . PRO A 1 92 ? 5.100 9.401 3.406 1.00 37.69 92 PRO A C 1
ATOM 681 O O . PRO A 1 92 ? 4.120 10.141 3.361 1.00 37.69 92 PRO A O 1
ATOM 684 N N . GLY A 1 93 ? 5.810 9.244 4.532 1.00 50.97 93 GLY A N 1
ATOM 685 C CA . GLY A 1 93 ? 5.470 9.900 5.807 1.00 50.97 93 GLY A CA 1
ATOM 686 C C . GLY A 1 93 ? 4.358 9.226 6.632 1.00 50.97 93 GLY A C 1
ATOM 687 O O . GLY A 1 93 ? 3.906 9.792 7.628 1.00 50.97 93 GLY A O 1
ATOM 688 N N . PHE A 1 94 ? 3.918 8.022 6.249 1.00 56.75 94 PHE A N 1
ATOM 689 C CA . PHE A 1 94 ? 2.887 7.257 6.960 1.00 56.75 94 PHE A CA 1
ATOM 690 C C . PHE A 1 94 ? 3.428 6.700 8.283 1.00 56.75 94 PHE A C 1
ATOM 692 O O . PHE A 1 94 ? 4.100 5.664 8.318 1.00 56.75 94 PHE A O 1
ATOM 699 N N . LYS A 1 95 ? 3.136 7.395 9.385 1.00 63.94 95 LYS A N 1
ATOM 700 C CA . LYS A 1 95 ? 3.411 6.890 10.731 1.00 63.94 95 LYS A CA 1
ATOM 701 C C . LYS A 1 95 ? 2.399 5.797 11.044 1.00 63.94 95 LYS A C 1
ATOM 703 O O . LYS A 1 95 ? 1.198 6.037 11.024 1.00 63.94 95 LYS A O 1
ATOM 708 N N . SER A 1 96 ? 2.887 4.601 11.335 1.00 74.44 96 SER A N 1
ATOM 709 C CA . SER A 1 96 ? 2.048 3.513 11.822 1.00 74.44 96 SER A CA 1
ATOM 710 C C . SER A 1 96 ? 1.872 3.622 13.329 1.00 74.44 96 SER A C 1
ATOM 712 O O . SER A 1 96 ? 2.729 4.154 14.041 1.00 74.44 96 SER A O 1
ATOM 714 N N . VAL A 1 97 ? 0.763 3.088 13.826 1.00 82.25 97 VAL A N 1
ATOM 715 C CA . VAL A 1 97 ? 0.546 2.911 15.257 1.00 82.25 97 VAL A CA 1
ATOM 716 C C . VAL A 1 97 ? 1.434 1.779 15.745 1.00 82.25 97 VAL A C 1
ATOM 718 O O . VAL A 1 97 ? 1.327 0.643 15.292 1.00 82.25 97 VAL A O 1
ATOM 721 N N . VAL A 1 98 ? 2.309 2.091 16.687 1.00 85.25 98 VAL A N 1
ATOM 722 C CA . VAL A 1 98 ? 3.226 1.161 17.337 1.00 85.25 98 VAL A CA 1
ATOM 723 C C . VAL A 1 98 ? 2.906 1.127 18.823 1.00 85.25 98 VAL A C 1
ATOM 725 O O . VAL A 1 98 ? 2.591 2.152 19.431 1.00 85.25 98 VAL A O 1
ATOM 728 N N . ALA A 1 99 ? 2.974 -0.051 19.430 1.00 86.56 99 ALA A N 1
ATOM 729 C CA . ALA A 1 99 ? 2.791 -0.185 20.864 1.00 86.56 99 ALA A CA 1
ATOM 730 C C . ALA A 1 99 ? 3.991 0.407 21.618 1.00 86.56 99 ALA A C 1
ATOM 732 O O . ALA A 1 99 ? 5.123 -0.047 21.489 1.00 86.56 99 ALA A O 1
ATOM 733 N N . ASN A 1 100 ? 3.737 1.420 22.441 1.00 89.12 100 ASN A N 1
ATOM 734 C CA . ASN A 1 100 ? 4.746 2.066 23.281 1.00 89.12 100 ASN A CA 1
ATOM 735 C C . ASN A 1 100 ? 5.066 1.262 24.557 1.00 89.12 100 ASN A C 1
ATOM 737 O O . ASN A 1 100 ? 5.997 1.574 25.289 1.00 89.12 100 ASN A O 1
ATOM 741 N N . GLN A 1 101 ? 4.271 0.236 24.853 1.00 87.00 101 GLN A N 1
ATOM 742 C CA . GLN A 1 101 ? 4.466 -0.683 25.972 1.00 87.00 101 GLN A CA 1
ATOM 743 C C . GLN A 1 101 ? 3.798 -2.022 25.665 1.00 87.00 101 GLN A C 1
ATOM 745 O O . GLN A 1 101 ? 3.042 -2.131 24.703 1.00 87.00 101 GLN A O 1
ATOM 750 N N . LEU A 1 102 ? 4.043 -3.038 26.491 1.00 87.94 102 LEU A N 1
ATOM 751 C CA . LEU A 1 102 ? 3.354 -4.319 26.361 1.00 87.94 102 LEU A CA 1
ATOM 752 C C . LEU A 1 102 ? 1.852 -4.153 26.646 1.00 87.94 102 LEU A C 1
ATOM 754 O O . LEU A 1 102 ? 1.463 -3.643 27.698 1.00 87.94 102 LEU A O 1
ATOM 758 N N . ILE A 1 103 ? 1.017 -4.610 25.712 1.00 88.44 103 ILE A N 1
ATOM 759 C CA . ILE A 1 103 ? -0.445 -4.551 25.785 1.00 88.44 103 ILE A CA 1
ATOM 760 C C . ILE A 1 103 ? -0.980 -5.984 25.903 1.00 88.44 103 ILE A C 1
ATOM 762 O O . ILE A 1 103 ? -0.863 -6.769 24.956 1.00 88.44 103 ILE A O 1
ATOM 766 N N . PRO A 1 104 ? -1.563 -6.363 27.053 1.00 85.88 104 PRO A N 1
ATOM 767 C CA . PRO A 1 104 ? -2.153 -7.685 27.232 1.00 85.88 104 PRO A CA 1
ATOM 768 C C . PRO A 1 104 ? -3.387 -7.898 26.346 1.00 85.88 104 PRO A C 1
ATOM 770 O O . PRO A 1 104 ? -4.082 -6.951 25.972 1.00 85.88 104 PRO A O 1
ATOM 773 N N . ILE A 1 105 ? -3.716 -9.163 26.079 1.00 85.38 105 ILE A N 1
ATOM 774 C CA . ILE A 1 105 ? -4.932 -9.547 25.349 1.00 85.38 105 ILE A CA 1
ATOM 775 C C . ILE A 1 105 ? -6.196 -8.963 26.002 1.00 85.38 105 ILE A C 1
ATOM 777 O O . ILE A 1 105 ? -6.286 -8.882 27.225 1.00 85.38 105 ILE A O 1
ATOM 781 N N . ASN A 1 106 ? -7.187 -8.579 25.191 1.00 85.38 106 ASN A N 1
ATOM 782 C CA . ASN A 1 106 ? -8.456 -7.982 25.629 1.00 85.38 106 ASN A CA 1
ATOM 783 C C . ASN A 1 106 ? -8.320 -6.658 26.403 1.00 85.38 106 ASN A C 1
ATOM 785 O O . ASN A 1 106 ? -9.277 -6.223 27.042 1.00 85.38 106 ASN A O 1
ATOM 789 N N . THR A 1 107 ? -7.161 -6.003 26.341 1.00 85.44 107 THR A N 1
ATOM 790 C CA . THR A 1 107 ? -6.959 -4.690 26.965 1.00 85.44 107 THR A CA 1
ATOM 791 C C . THR A 1 107 ? -7.426 -3.591 26.024 1.00 85.44 107 THR A C 1
ATOM 793 O O . THR A 1 107 ? -7.146 -3.644 24.826 1.00 85.44 107 THR A O 1
ATOM 796 N N . ALA A 1 108 ? -8.129 -2.598 26.568 1.00 86.94 108 ALA A N 1
ATOM 797 C CA . ALA A 1 108 ? -8.519 -1.406 25.828 1.00 86.94 108 ALA A CA 1
ATOM 798 C C . ALA A 1 108 ? -7.291 -0.528 25.538 1.00 86.94 108 ALA A C 1
ATOM 800 O O . ALA A 1 108 ? -6.554 -0.159 26.454 1.00 86.94 108 ALA A O 1
ATOM 801 N N . LEU A 1 109 ? -7.080 -0.189 24.269 1.00 87.50 109 LEU A N 1
ATOM 802 C CA . LEU A 1 109 ? -5.996 0.674 23.821 1.00 87.50 109 LEU A CA 1
ATOM 803 C C . LEU A 1 109 ? -6.198 2.104 24.336 1.00 87.50 109 LEU A C 1
ATOM 805 O O . LEU A 1 109 ? -7.311 2.630 24.364 1.00 87.50 109 LEU A O 1
ATOM 809 N N . THR A 1 110 ? -5.103 2.754 24.725 1.00 86.75 110 THR A N 1
ATOM 810 C CA . THR A 1 110 ? -5.095 4.148 25.191 1.00 86.75 110 THR A CA 1
ATOM 811 C C . THR A 1 110 ? -4.019 4.947 24.464 1.00 86.75 110 THR A C 1
ATOM 813 O O . THR A 1 110 ? -3.060 4.375 23.948 1.00 86.75 110 THR A O 1
ATOM 816 N N . LEU A 1 111 ? -4.143 6.278 24.450 1.00 84.31 111 LEU A N 1
ATOM 817 C CA . LEU A 1 111 ? -3.169 7.161 23.793 1.00 84.31 111 LEU A CA 1
ATOM 818 C C . LEU A 1 111 ? -1.741 6.998 24.328 1.00 84.31 111 LEU A C 1
ATOM 820 O O . LEU A 1 111 ? -0.795 7.136 23.574 1.00 84.31 111 LEU A O 1
ATOM 824 N N . VAL A 1 112 ? -1.568 6.682 25.613 1.00 87.31 112 VAL A N 1
ATOM 825 C CA . VAL A 1 112 ? -0.237 6.476 26.219 1.00 87.31 112 VAL A CA 1
ATOM 826 C C . VAL A 1 112 ? 0.390 5.128 25.853 1.00 87.31 112 VAL A C 1
ATOM 828 O O . VAL A 1 112 ? 1.609 4.972 25.906 1.00 87.31 112 VAL A O 1
ATOM 831 N N . MET A 1 113 ? -0.439 4.155 25.466 1.00 85.88 113 MET A N 1
ATOM 832 C CA . MET A 1 113 ? -0.007 2.824 25.032 1.00 85.88 113 MET A CA 1
ATOM 833 C C . MET A 1 113 ? 0.400 2.778 23.559 1.00 85.88 113 MET A C 1
ATOM 835 O O . MET A 1 113 ? 1.040 1.818 23.142 1.00 85.88 113 MET A O 1
ATOM 839 N N . MET A 1 114 ? 0.023 3.787 22.777 1.00 87.44 114 MET A N 1
ATOM 840 C CA . MET A 1 114 ? 0.208 3.846 21.332 1.00 87.44 114 MET A CA 1
ATOM 841 C C . MET A 1 114 ? 1.097 5.035 20.976 1.00 87.44 114 MET A C 1
ATOM 843 O O . MET A 1 114 ? 0.883 6.143 21.454 1.00 87.44 114 MET A O 1
ATOM 847 N N . LYS A 1 115 ? 2.078 4.828 20.105 1.00 84.88 115 LYS A N 1
ATOM 848 C CA . LYS A 1 115 ? 2.890 5.894 19.515 1.00 84.88 115 LYS A CA 1
ATOM 849 C C . LYS A 1 115 ? 2.814 5.825 17.996 1.00 84.88 115 LYS A C 1
ATOM 851 O O . LYS A 1 115 ? 2.528 4.777 17.429 1.00 84.88 115 LYS A O 1
ATOM 856 N N . ALA A 1 116 ? 3.055 6.955 17.348 1.00 80.62 116 ALA A N 1
ATOM 857 C CA . ALA A 1 116 ? 3.077 7.067 15.898 1.00 80.62 116 ALA A CA 1
ATOM 858 C C . ALA A 1 116 ? 4.531 7.038 15.419 1.00 80.62 116 ALA A C 1
ATOM 860 O O . ALA A 1 116 ? 5.281 7.978 15.692 1.00 80.62 116 ALA A O 1
ATOM 861 N N . GLU A 1 117 ? 4.923 5.987 14.707 1.00 72.06 117 GLU A N 1
ATOM 862 C CA . GLU A 1 117 ? 6.299 5.808 14.244 1.00 72.06 117 GLU A CA 1
ATOM 863 C C . GLU A 1 117 ? 6.336 5.344 12.787 1.00 72.06 117 GLU A C 1
ATOM 865 O O . GLU A 1 117 ? 5.494 4.566 12.337 1.00 72.06 117 GLU A O 1
ATOM 870 N N . GLU A 1 118 ? 7.300 5.847 12.020 1.00 67.69 118 GLU A N 1
ATOM 871 C CA . GLU A 1 118 ? 7.510 5.429 10.636 1.00 67.69 118 GLU A CA 1
ATOM 872 C C . GLU A 1 118 ? 8.317 4.127 10.623 1.00 67.69 118 GLU A C 1
ATOM 874 O O . GLU A 1 118 ? 9.544 4.124 10.570 1.00 67.69 118 GLU A O 1
ATOM 879 N N . VAL A 1 119 ? 7.606 3.006 10.740 1.00 62.69 119 VAL A N 1
ATOM 880 C CA . VAL A 1 119 ? 8.193 1.665 10.827 1.00 62.69 119 VAL A CA 1
ATOM 881 C C . VAL A 1 119 ? 7.637 0.741 9.749 1.00 62.69 119 VAL A C 1
ATOM 883 O O . VAL A 1 119 ? 6.516 0.910 9.269 1.00 62.69 119 VAL A O 1
ATOM 886 N N . SER A 1 120 ? 8.440 -0.254 9.371 1.00 55.38 120 SER A N 1
ATOM 887 C CA . SER A 1 120 ? 8.027 -1.361 8.505 1.00 55.38 120 SER A CA 1
ATOM 888 C C . SER A 1 120 ? 7.999 -2.665 9.316 1.00 55.38 120 SER A C 1
ATOM 890 O O . SER A 1 120 ? 8.964 -2.923 10.037 1.00 55.38 120 SER A O 1
ATOM 892 N N . PRO A 1 121 ? 6.949 -3.505 9.210 1.00 56.88 121 PRO A N 1
ATOM 893 C CA . PRO A 1 121 ? 5.791 -3.376 8.318 1.00 56.88 121 PRO A CA 1
ATOM 894 C C . PRO A 1 121 ? 4.862 -2.219 8.717 1.00 56.88 121 PRO A C 1
ATOM 896 O O . PRO A 1 121 ? 4.694 -1.955 9.907 1.00 56.88 121 PRO A O 1
ATOM 899 N N . LYS A 1 122 ? 4.269 -1.549 7.716 1.00 62.50 122 LYS A N 1
ATOM 900 C CA . LYS A 1 122 ? 3.252 -0.508 7.927 1.00 62.50 122 LYS A CA 1
ATOM 901 C C . LYS A 1 122 ? 1.944 -1.176 8.353 1.00 62.50 122 LYS A C 1
ATOM 903 O O . LYS A 1 122 ? 1.491 -2.115 7.702 1.00 62.50 122 LYS A O 1
ATOM 908 N N . GLY A 1 123 ? 1.399 -0.733 9.479 1.00 68.38 123 GLY A N 1
ATOM 909 C CA . GLY A 1 123 ? 0.181 -1.274 10.077 1.00 68.38 123 GLY A CA 1
ATOM 910 C C . GLY A 1 123 ? -0.946 -0.255 10.024 1.00 68.38 123 GLY A C 1
ATOM 911 O O . GLY A 1 123 ? -1.123 0.433 9.022 1.00 68.38 123 GLY A O 1
ATOM 912 N N . ILE A 1 124 ? -1.686 -0.140 11.122 1.00 73.75 124 ILE A N 1
ATOM 913 C CA . ILE A 1 124 ? -2.766 0.838 11.244 1.00 73.75 124 ILE A CA 1
ATOM 914 C C . ILE A 1 124 ? -2.191 2.270 11.186 1.00 73.75 124 ILE A C 1
ATOM 916 O O . ILE A 1 124 ? -1.207 2.537 11.887 1.00 73.75 124 ILE A O 1
ATOM 920 N N . PRO A 1 125 ? -2.772 3.192 10.393 1.00 70.81 125 PRO A N 1
ATOM 921 C CA . PRO A 1 125 ? -2.381 4.604 10.365 1.00 70.81 125 PRO A CA 1
ATOM 922 C C . PRO A 1 125 ? -2.453 5.293 11.728 1.00 70.81 125 PRO A C 1
ATOM 924 O O . PRO A 1 125 ? -3.408 5.113 12.488 1.00 70.81 125 PRO A O 1
ATOM 927 N N . ALA A 1 126 ? -1.491 6.172 12.012 1.00 72.50 126 ALA A N 1
ATOM 928 C CA . ALA A 1 126 ? -1.510 7.022 13.201 1.00 72.50 126 ALA A CA 1
ATOM 929 C C . ALA A 1 126 ? -2.716 7.977 13.246 1.00 72.50 126 ALA A C 1
ATOM 931 O O . ALA A 1 126 ? -3.148 8.383 14.324 1.00 72.50 126 ALA A O 1
ATOM 932 N N . GLU A 1 127 ? -3.297 8.317 12.099 1.00 69.69 127 GLU A N 1
ATOM 933 C CA . GLU A 1 127 ? -4.493 9.154 12.000 1.00 69.69 127 GLU A CA 1
ATOM 934 C C . GLU A 1 127 ? -5.731 8.468 12.594 1.00 69.69 127 GLU A C 1
ATOM 936 O O . GLU A 1 127 ? -6.679 9.134 13.012 1.00 69.69 127 GLU A O 1
ATOM 941 N N . GLU A 1 128 ? -5.709 7.139 12.697 1.00 71.94 128 GLU A N 1
ATOM 942 C CA . GLU A 1 128 ? -6.779 6.355 13.303 1.00 71.94 128 GLU A CA 1
ATOM 943 C C . GLU A 1 128 ? -6.611 6.139 14.805 1.00 71.94 128 GLU A C 1
ATOM 945 O O . GLU A 1 128 ? -7.520 5.605 15.440 1.00 71.94 128 GLU A O 1
ATOM 950 N N . ILE A 1 129 ? -5.523 6.630 15.413 1.00 78.31 129 ILE A N 1
ATOM 951 C CA . ILE A 1 129 ? -5.315 6.574 16.867 1.00 78.31 129 ILE A CA 1
ATOM 952 C C . ILE A 1 129 ? -6.574 6.984 17.653 1.00 78.31 129 ILE A C 1
ATOM 954 O O . ILE A 1 129 ? -6.953 6.225 18.544 1.00 78.31 129 ILE A O 1
ATOM 958 N N . PRO A 1 130 ? -7.281 8.095 17.343 1.00 76.12 130 PRO A N 1
ATOM 959 C CA . PRO A 1 130 ? -8.490 8.479 18.074 1.00 76.12 130 PRO A CA 1
ATOM 960 C C . PRO A 1 130 ? -9.613 7.437 18.007 1.00 76.12 130 PRO A C 1
ATOM 962 O O . PRO A 1 130 ? -10.375 7.314 18.961 1.00 76.12 130 PRO A O 1
ATOM 965 N N . LYS A 1 131 ? -9.708 6.682 16.904 1.00 77.38 131 LYS A N 1
ATOM 966 C CA . LYS A 1 131 ? -10.690 5.603 16.725 1.00 77.38 131 LYS A CA 1
ATOM 967 C C . LYS A 1 131 ? -10.279 4.349 17.495 1.00 77.38 131 LYS A C 1
ATOM 969 O O . LYS A 1 131 ? -11.138 3.676 18.048 1.00 77.38 131 LYS A O 1
ATOM 974 N N . LEU A 1 132 ? -8.974 4.063 17.559 1.00 81.12 132 LEU A N 1
ATOM 975 C CA . LEU A 1 132 ? -8.397 2.940 18.306 1.00 81.12 132 LEU A CA 1
ATOM 976 C C . LEU A 1 132 ? -8.567 3.061 19.822 1.00 81.12 132 LEU A C 1
ATOM 978 O O . LEU A 1 132 ? -8.605 2.039 20.509 1.00 81.12 132 LEU A O 1
ATOM 982 N N . VAL A 1 133 ? -8.657 4.279 20.365 1.00 83.31 133 VAL A N 1
ATOM 983 C CA . VAL A 1 133 ? -8.827 4.481 21.810 1.00 83.31 133 VAL A CA 1
ATOM 984 C C . VAL A 1 133 ? -10.104 3.792 22.296 1.00 83.31 133 VAL A C 1
ATOM 986 O O . VAL A 1 133 ? -11.201 4.057 21.818 1.00 83.31 133 VAL A O 1
ATOM 989 N N . GLY A 1 134 ? -9.960 2.913 23.288 1.00 83.12 134 GLY A N 1
ATOM 990 C CA . GLY A 1 134 ? -11.062 2.132 23.850 1.00 83.12 134 GLY A CA 1
ATOM 991 C C . GLY A 1 134 ? -11.319 0.797 23.144 1.00 83.12 134 GLY A C 1
ATOM 992 O O . GLY A 1 134 ? -12.013 -0.050 23.710 1.00 83.12 134 GLY A O 1
ATOM 993 N N . MET A 1 135 ? -10.727 0.557 21.969 1.00 86.81 135 MET A N 1
ATOM 994 C CA . MET A 1 135 ? -10.810 -0.743 21.300 1.00 86.81 135 MET A CA 1
ATOM 995 C C . MET A 1 135 ? -9.903 -1.774 21.957 1.00 86.81 135 MET A C 1
ATOM 997 O O . MET A 1 135 ? -8.862 -1.448 22.520 1.00 86.81 135 MET A O 1
ATOM 1001 N N . GLN A 1 136 ? -10.307 -3.041 21.888 1.00 85.75 136 GLN A N 1
ATOM 1002 C CA . GLN A 1 136 ? -9.566 -4.143 22.491 1.00 85.75 136 GLN A CA 1
ATOM 1003 C C . GLN A 1 136 ? -8.758 -4.907 21.456 1.00 85.75 136 GLN A C 1
ATOM 1005 O O . GLN A 1 136 ? -9.244 -5.182 20.363 1.00 85.75 136 GLN A O 1
ATOM 1010 N N . VAL A 1 137 ? -7.569 -5.356 21.845 1.00 86.00 137 VAL A N 1
ATOM 1011 C CA . VAL A 1 137 ? -6.771 -6.278 21.032 1.00 86.00 137 VAL A CA 1
ATOM 1012 C C . VAL A 1 137 ? -7.195 -7.737 21.244 1.00 86.00 137 VAL A C 1
ATOM 1014 O O . VAL A 1 137 ? -7.573 -8.138 22.347 1.00 86.00 137 VAL A O 1
ATOM 1017 N N . ASN A 1 138 ? -7.152 -8.549 20.188 1.00 85.88 138 ASN A N 1
ATOM 1018 C CA . ASN A 1 138 ? -7.466 -9.983 20.219 1.00 85.88 138 ASN A CA 1
ATOM 1019 C C . ASN A 1 138 ? -6.240 -10.869 20.516 1.00 85.88 138 ASN A C 1
ATOM 1021 O O . ASN A 1 138 ? -6.402 -12.061 20.766 1.00 85.88 138 ASN A O 1
ATOM 1025 N N . ARG A 1 139 ? -5.034 -10.290 20.530 1.00 80.62 139 ARG A N 1
ATOM 1026 C CA . ARG A 1 139 ? -3.772 -10.936 20.911 1.00 80.62 139 ARG A CA 1
ATOM 1027 C C . ARG A 1 139 ? -2.886 -9.969 21.696 1.00 80.62 139 ARG A C 1
ATOM 1029 O O . ARG A 1 139 ? -3.130 -8.766 21.690 1.00 80.62 139 ARG A O 1
ATOM 1036 N N . ALA A 1 140 ? -1.880 -10.497 22.392 1.00 82.00 140 ALA A N 1
ATOM 1037 C CA . ALA A 1 140 ? -0.897 -9.659 23.074 1.00 82.00 140 ALA A CA 1
ATOM 1038 C C . ALA A 1 140 ? -0.069 -8.863 22.049 1.00 82.00 140 ALA A C 1
ATOM 1040 O O . ALA A 1 140 ? 0.335 -9.414 21.022 1.00 82.00 140 ALA A O 1
ATOM 1041 N N . VAL A 1 141 ? 0.175 -7.586 22.341 1.00 85.25 141 VAL A N 1
ATOM 1042 C CA . VAL A 1 141 ? 1.031 -6.697 21.541 1.00 85.25 141 VAL A CA 1
ATOM 1043 C C . VAL A 1 141 ? 2.274 -6.379 22.359 1.00 85.25 141 VAL A C 1
ATOM 1045 O O . VAL A 1 141 ? 2.173 -5.958 23.512 1.00 85.25 141 VAL A O 1
ATOM 1048 N N . TYR A 1 142 ? 3.448 -6.618 21.790 1.00 84.56 142 TYR A N 1
ATOM 1049 C CA . TYR A 1 142 ? 4.723 -6.395 22.462 1.00 84.56 142 TYR A CA 1
ATOM 1050 C C . TYR A 1 142 ? 5.200 -4.948 22.305 1.00 84.56 142 TYR A C 1
ATOM 1052 O O . TYR A 1 142 ? 4.727 -4.212 21.443 1.00 84.56 142 TYR A O 1
ATOM 1060 N N . LEU A 1 143 ? 6.146 -4.549 23.158 1.00 82.00 143 LEU A N 1
ATOM 1061 C CA . LEU A 1 143 ? 6.815 -3.253 23.064 1.00 82.00 143 LEU A CA 1
ATOM 1062 C C . LEU A 1 143 ? 7.412 -3.057 21.661 1.00 82.00 143 LEU A C 1
ATOM 1064 O O . LEU A 1 143 ? 8.014 -3.981 21.118 1.00 82.00 143 LEU A O 1
ATOM 1068 N N . ASP A 1 144 ? 7.235 -1.861 21.102 1.00 79.94 144 ASP A N 1
ATOM 1069 C CA . ASP A 1 144 ? 7.708 -1.446 19.776 1.00 79.94 144 ASP A CA 1
ATOM 1070 C C . ASP A 1 144 ? 7.163 -2.280 18.604 1.00 79.94 144 ASP A C 1
ATOM 1072 O O . ASP A 1 144 ? 7.660 -2.208 17.481 1.00 79.94 144 ASP A O 1
ATOM 1076 N N . GLN A 1 145 ? 6.098 -3.050 18.832 1.00 79.19 145 GLN A N 1
ATOM 1077 C CA . GLN A 1 145 ? 5.436 -3.803 17.777 1.00 79.19 145 GLN A CA 1
ATOM 1078 C C . GLN A 1 145 ? 4.420 -2.927 17.035 1.00 79.19 145 GLN A C 1
ATOM 1080 O O . GLN A 1 145 ? 3.569 -2.286 17.659 1.00 79.19 145 GLN A O 1
ATOM 1085 N N . THR A 1 146 ? 4.464 -2.938 15.699 1.00 79.69 146 THR A N 1
ATOM 1086 C CA . THR A 1 146 ? 3.438 -2.291 14.873 1.00 79.69 146 THR A CA 1
ATOM 1087 C C . THR A 1 146 ? 2.082 -2.954 15.088 1.00 79.69 146 THR A C 1
ATOM 1089 O O . THR A 1 146 ? 1.943 -4.175 14.990 1.00 79.69 146 THR A O 1
ATOM 1092 N N . LEU A 1 147 ? 1.070 -2.135 15.346 1.00 79.94 147 LEU A N 1
ATOM 1093 C CA . LEU A 1 147 ? -0.308 -2.563 15.474 1.00 79.94 147 LEU A CA 1
ATOM 1094 C C . LEU A 1 147 ? -0.869 -2.878 14.085 1.00 79.94 147 LEU A C 1
ATOM 1096 O O . LEU A 1 147 ? -0.933 -2.010 13.213 1.00 79.94 147 LEU A O 1
ATOM 1100 N N . MET A 1 148 ? -1.264 -4.129 13.878 1.00 78.19 148 MET A N 1
ATOM 1101 C CA . MET A 1 148 ? -1.877 -4.581 12.631 1.00 78.19 148 MET A CA 1
ATOM 1102 C C . MET A 1 148 ? -3.411 -4.652 12.768 1.00 78.19 148 MET A C 1
ATOM 1104 O O . MET A 1 148 ? -3.898 -4.918 13.872 1.00 78.19 148 MET A O 1
ATOM 1108 N N . PRO A 1 149 ? -4.176 -4.459 11.674 1.00 73.38 149 PRO A N 1
ATOM 1109 C CA . PRO A 1 149 ? -5.642 -4.551 11.677 1.00 73.38 149 PRO A CA 1
ATOM 1110 C C . PRO A 1 149 ? -6.173 -5.861 12.271 1.00 73.38 149 PRO A C 1
ATOM 1112 O O . PRO A 1 149 ? -7.124 -5.863 13.048 1.00 73.38 149 PRO A O 1
ATOM 1115 N N . ASP A 1 150 ? -5.497 -6.979 11.986 1.00 72.38 150 ASP A N 1
ATOM 1116 C CA . ASP A 1 150 ? -5.852 -8.308 12.492 1.00 72.38 150 ASP A CA 1
ATOM 1117 C C . ASP A 1 150 ? -5.713 -8.443 14.017 1.00 72.38 150 ASP A C 1
ATOM 1119 O O . ASP A 1 150 ? -6.217 -9.410 14.584 1.00 72.38 150 ASP A O 1
ATOM 1123 N N . MET A 1 151 ? -5.031 -7.505 14.683 1.00 78.25 151 MET A N 1
ATOM 1124 C CA . MET A 1 151 ? -4.794 -7.512 16.131 1.00 78.25 151 MET A CA 1
ATOM 1125 C C . MET A 1 151 ? -5.917 -6.859 16.920 1.00 78.25 151 MET A C 1
ATOM 1127 O O . MET A 1 151 ? -5.987 -7.053 18.133 1.00 78.25 151 MET A O 1
ATOM 1131 N N . VAL A 1 152 ? -6.760 -6.050 16.280 1.00 81.56 152 VAL A N 1
ATOM 1132 C CA . VAL A 1 152 ? -7.748 -5.205 16.954 1.00 81.56 152 VAL A CA 1
ATOM 1133 C C . VAL A 1 152 ? -9.146 -5.763 16.696 1.00 81.56 152 VAL A C 1
ATOM 1135 O O . VAL A 1 152 ? -9.537 -6.044 15.566 1.00 81.56 152 VAL A O 1
ATOM 1138 N N . LYS A 1 153 ? -9.923 -5.969 17.761 1.00 78.25 153 LYS A N 1
ATOM 1139 C CA . LYS A 1 153 ? -11.299 -6.466 17.657 1.00 78.25 153 LYS A CA 1
ATOM 1140 C C . LYS A 1 153 ? -12.198 -5.404 17.051 1.00 78.25 153 LYS A C 1
ATOM 1142 O O . LYS A 1 153 ? -12.169 -4.261 17.497 1.00 78.25 153 LYS A O 1
ATOM 1147 N N . ASN A 1 154 ? -13.068 -5.829 16.135 1.00 70.56 154 ASN A N 1
ATOM 1148 C CA . ASN A 1 154 ? -14.051 -4.967 15.471 1.00 70.56 154 ASN A CA 1
ATOM 1149 C C . ASN A 1 154 ? -13.413 -3.740 14.802 1.00 70.56 154 ASN A C 1
ATOM 1151 O O . ASN A 1 154 ? -14.067 -2.714 14.641 1.00 70.56 154 ASN A O 1
ATOM 1155 N N . TYR A 1 155 ? -12.133 -3.846 14.447 1.00 65.06 155 TYR A N 1
ATOM 1156 C CA . TYR A 1 155 ? -11.469 -2.847 13.641 1.00 65.06 155 TYR A CA 1
ATOM 1157 C C . TYR A 1 155 ? -11.936 -3.030 12.203 1.00 65.06 155 TYR A C 1
ATOM 1159 O O . TYR A 1 155 ? -11.620 -4.027 11.553 1.00 65.06 155 TYR A O 1
ATOM 1167 N N . GLU A 1 156 ? -12.757 -2.097 11.740 1.00 56.41 156 GLU A N 1
ATOM 1168 C CA . GLU A 1 156 ? -13.052 -1.973 10.322 1.00 56.41 156 GLU A CA 1
ATOM 1169 C C . GLU A 1 156 ? -11.839 -1.312 9.683 1.00 56.41 156 GLU A C 1
ATOM 1171 O O . GLU A 1 156 ? -11.505 -0.175 10.016 1.00 56.41 156 GLU A O 1
ATOM 1176 N N . ASP A 1 157 ? -11.149 -2.069 8.831 1.00 52.09 157 ASP A N 1
ATOM 1177 C CA . ASP A 1 157 ? -9.932 -1.629 8.166 1.00 52.09 157 ASP A CA 1
ATOM 1178 C C . ASP A 1 157 ? -10.267 -0.452 7.247 1.00 52.09 157 ASP A C 1
ATOM 1180 O O . ASP A 1 157 ? -10.733 -0.609 6.114 1.00 52.09 157 ASP A O 1
ATOM 1184 N N . GLY A 1 158 ? -10.072 0.752 7.779 1.00 47.28 158 GLY A N 1
ATOM 1185 C CA . GLY A 1 158 ? -10.180 2.012 7.071 1.00 47.28 158 GLY A CA 1
ATOM 1186 C C . GLY A 1 158 ? -9.001 2.184 6.127 1.00 47.28 158 GLY A C 1
ATOM 1187 O O . GLY A 1 158 ? -8.316 3.194 6.204 1.00 47.28 158 GLY A O 1
ATOM 1188 N N . THR A 1 159 ? -8.770 1.228 5.216 1.00 42.81 159 THR A N 1
ATOM 1189 C CA . THR A 1 159 ? -7.675 1.194 4.214 1.00 42.81 159 THR A CA 1
ATOM 1190 C C . THR A 1 159 ? -7.614 2.406 3.268 1.00 42.81 159 THR A C 1
ATOM 1192 O O . THR A 1 159 ? -6.897 2.426 2.268 1.00 42.81 159 THR A O 1
AT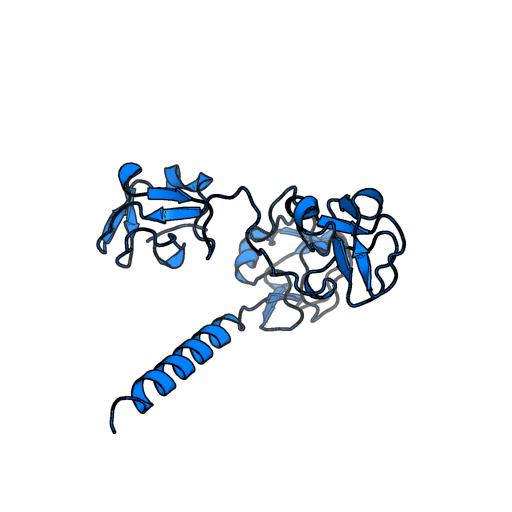OM 1195 N N . THR A 1 160 ? -8.312 3.482 3.583 1.00 40.84 160 THR A N 1
ATOM 1196 C CA . THR A 1 160 ? -8.071 4.816 3.074 1.00 40.84 160 THR A CA 1
ATOM 1197 C C . THR A 1 160 ? -7.022 5.529 3.926 1.00 40.84 160 THR A C 1
ATOM 1199 O O . THR A 1 160 ? -7.381 6.036 4.979 1.00 40.84 160 THR A O 1
ATOM 1202 N N . CYS A 1 161 ? -5.759 5.661 3.457 1.00 41.50 161 CYS A N 1
ATOM 1203 C CA . CYS A 1 161 ? -4.858 6.728 3.964 1.00 41.50 161 CYS A CA 1
ATOM 1204 C C . CYS A 1 161 ? -5.694 8.029 3.984 1.00 41.50 161 CYS A C 1
ATOM 1206 O O . CYS A 1 161 ? -6.068 8.461 2.880 1.00 41.50 161 CYS A O 1
ATOM 1208 N N . PRO A 1 162 ? -6.024 8.610 5.150 1.00 41.62 162 PRO A N 1
ATOM 1209 C CA . PRO A 1 162 ? -6.779 9.849 5.188 1.00 41.62 162 PRO A CA 1
ATOM 1210 C C . PRO A 1 162 ? -5.898 10.971 4.640 1.00 41.62 162 PRO A C 1
ATOM 1212 O O . PRO A 1 162 ? -4.710 11.051 4.950 1.00 41.62 162 PRO A O 1
ATOM 1215 N N . GLY A 1 163 ? -6.461 11.806 3.765 1.00 46.31 163 GLY A N 1
ATOM 1216 C CA . GLY A 1 163 ? -5.763 12.956 3.181 1.00 46.31 163 GLY A CA 1
ATOM 1217 C C . GLY A 1 163 ? -5.312 12.840 1.718 1.00 46.31 163 GLY A C 1
ATOM 1218 O O . GLY A 1 163 ? -5.078 13.883 1.112 1.00 46.31 163 GLY A O 1
ATOM 1219 N N . ILE A 1 164 ? -5.263 11.647 1.103 1.00 52.16 164 ILE A N 1
ATOM 1220 C CA . ILE A 1 164 ? -5.051 11.536 -0.359 1.00 52.16 164 ILE A CA 1
ATOM 1221 C C . ILE A 1 164 ? -6.413 11.486 -1.042 1.00 52.16 164 ILE A C 1
ATOM 1223 O O . ILE A 1 164 ? -7.058 10.436 -1.119 1.00 52.16 164 ILE A O 1
ATOM 1227 N N . LYS A 1 165 ? -6.845 12.646 -1.531 1.00 59.88 165 LYS A N 1
ATOM 1228 C CA . LYS A 1 165 ? -8.035 12.760 -2.368 1.00 59.88 165 LYS A CA 1
ATOM 1229 C C . LYS A 1 165 ? -7.763 12.041 -3.687 1.00 59.88 165 LYS A C 1
ATOM 1231 O O . LYS A 1 165 ? -6.742 12.279 -4.323 1.00 59.88 165 LYS A O 1
ATOM 1236 N N . SER A 1 166 ? -8.666 11.159 -4.090 1.00 71.00 166 SER A N 1
ATOM 1237 C CA . SER A 1 166 ? -8.647 10.582 -5.430 1.00 71.00 166 SER A CA 1
ATOM 1238 C C . SER A 1 166 ? -9.394 11.500 -6.389 1.00 71.00 166 SER A C 1
ATOM 1240 O O . SER A 1 166 ? -10.267 12.276 -5.988 1.00 71.00 166 SER A O 1
ATOM 1242 N N . VAL A 1 167 ? -9.053 11.410 -7.667 1.00 78.69 167 VAL A N 1
ATOM 1243 C CA . VAL A 1 167 ? -9.827 12.048 -8.726 1.00 78.69 167 VAL A CA 1
ATOM 1244 C C . VAL A 1 167 ? -11.130 11.284 -8.897 1.00 78.69 167 VAL A C 1
ATOM 1246 O O . VAL A 1 167 ? -11.132 10.085 -9.156 1.00 78.69 167 VAL A O 1
ATOM 1249 N N . VAL A 1 168 ? -12.239 11.992 -8.762 1.00 83.25 168 VAL A N 1
ATOM 1250 C CA . VAL A 1 168 ? -13.600 11.485 -8.914 1.00 83.25 168 VAL A CA 1
ATOM 1251 C C . VAL A 1 168 ? -14.290 12.280 -10.008 1.00 83.25 168 VAL A C 1
ATOM 1253 O O . VAL A 1 168 ? -14.082 13.488 -10.144 1.00 83.25 168 VAL A O 1
ATOM 1256 N N . ALA A 1 169 ? -15.114 11.618 -10.808 1.00 83.75 169 ALA A N 1
ATOM 1257 C CA . ALA A 1 169 ? -15.912 12.290 -11.816 1.00 83.75 169 ALA A CA 1
ATOM 1258 C C . ALA A 1 169 ? -17.012 13.141 -11.160 1.00 83.75 169 ALA A C 1
ATOM 1260 O O . ALA A 1 169 ? -17.893 12.648 -10.464 1.00 83.75 169 ALA A O 1
ATOM 1261 N N . ASN A 1 170 ? -16.975 14.447 -11.409 1.00 87.12 170 ASN A N 1
ATOM 1262 C CA . ASN A 1 170 ? -17.980 15.400 -10.930 1.00 87.12 170 ASN A CA 1
ATOM 1263 C C . ASN A 1 170 ? -19.244 15.422 -11.813 1.00 87.12 170 ASN A C 1
ATOM 1265 O O . ASN A 1 170 ? -20.250 16.036 -11.475 1.00 87.12 170 ASN A O 1
ATOM 1269 N N . GLN A 1 171 ? -19.185 14.780 -12.978 1.00 84.75 171 GLN A N 1
ATOM 1270 C CA . GLN A 1 171 ? -20.296 14.616 -13.909 1.00 84.75 171 GLN A CA 1
ATOM 1271 C C . GLN A 1 171 ? -20.050 13.392 -14.789 1.00 84.75 171 GLN A C 1
ATOM 1273 O O . GLN A 1 171 ? -18.940 12.871 -14.822 1.00 84.75 171 GLN A O 1
ATOM 1278 N N . LEU A 1 172 ? -21.061 12.957 -15.541 1.00 85.88 172 LEU A N 1
ATOM 1279 C CA . LEU A 1 172 ? -20.901 11.866 -16.500 1.00 85.88 172 LEU A CA 1
ATOM 1280 C C . LEU A 1 172 ? -19.927 12.270 -17.620 1.00 85.88 172 LEU A C 1
ATOM 1282 O O . LEU A 1 172 ? -20.113 13.296 -18.280 1.00 85.88 172 LEU A O 1
ATOM 1286 N N . ILE A 1 173 ? -18.909 11.441 -17.849 1.00 87.56 173 ILE A N 1
ATOM 1287 C CA . ILE A 1 173 ? -17.875 11.636 -18.869 1.00 87.56 173 ILE A CA 1
ATOM 1288 C C . ILE A 1 173 ? -18.025 10.534 -19.925 1.00 87.56 173 ILE A C 1
ATOM 1290 O O . ILE A 1 173 ? -17.754 9.364 -19.642 1.00 87.56 173 ILE A O 1
ATOM 1294 N N . PRO A 1 174 ? -18.465 10.864 -21.152 1.00 86.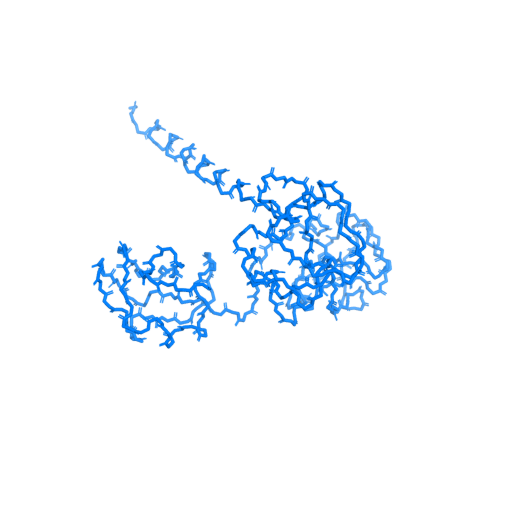44 174 PRO A N 1
ATOM 1295 C CA . PRO A 1 174 ? -18.588 9.881 -22.221 1.00 86.44 174 PRO A CA 1
ATOM 1296 C C . PRO A 1 174 ? -17.226 9.324 -22.656 1.00 86.44 174 PRO A C 1
ATOM 1298 O O . PRO A 1 174 ? -16.199 10.000 -22.566 1.00 86.44 174 PRO A O 1
ATOM 1301 N N . ILE A 1 175 ? -17.229 8.116 -23.221 1.00 86.38 175 ILE A N 1
ATOM 1302 C CA . ILE A 1 175 ? -16.037 7.493 -23.811 1.00 86.38 175 ILE A CA 1
ATOM 1303 C C . ILE A 1 175 ? -15.355 8.419 -24.835 1.00 86.38 175 ILE A C 1
ATOM 1305 O O . ILE A 1 175 ? -16.027 9.114 -25.596 1.00 86.38 175 ILE A O 1
ATOM 1309 N N . ASN A 1 176 ? -14.019 8.409 -24.880 1.00 85.38 176 ASN A N 1
ATOM 1310 C CA . ASN A 1 176 ? -13.186 9.246 -25.755 1.00 85.38 176 ASN A CA 1
ATOM 1311 C C . ASN A 1 176 ? -13.314 10.764 -25.530 1.00 85.38 176 ASN A C 1
ATOM 1313 O O . ASN A 1 176 ? -12.847 11.544 -26.360 1.00 85.38 176 ASN A O 1
ATOM 1317 N N . THR A 1 177 ? -13.909 11.197 -24.418 1.00 85.75 177 THR A N 1
ATOM 1318 C CA . THR A 1 177 ? -13.992 12.621 -24.070 1.00 85.75 177 THR A CA 1
ATOM 1319 C C . THR A 1 177 ? -12.714 13.072 -23.377 1.00 85.75 177 THR A C 1
ATOM 1321 O O . THR A 1 177 ? -12.172 12.344 -22.545 1.00 85.75 177 THR A O 1
ATOM 1324 N N . ALA A 1 178 ? -12.237 14.269 -23.723 1.00 86.88 178 ALA A N 1
ATOM 1325 C CA . ALA A 1 178 ? -11.105 14.896 -23.053 1.00 86.88 178 ALA A CA 1
ATOM 1326 C C . ALA A 1 178 ? -11.514 15.393 -21.657 1.00 86.88 178 ALA A C 1
ATOM 1328 O O . ALA A 1 178 ? -12.496 16.122 -21.511 1.00 86.88 178 ALA A O 1
ATOM 1329 N N . LEU A 1 179 ? -10.752 15.004 -20.641 1.00 85.31 179 LEU A N 1
ATOM 1330 C CA . LEU A 1 179 ? -10.958 15.395 -19.255 1.00 85.31 179 LEU A CA 1
ATOM 1331 C C . LEU A 1 179 ? -10.655 16.884 -19.065 1.00 85.31 179 LEU A C 1
ATOM 1333 O O . LEU A 1 179 ? -9.668 17.412 -19.579 1.00 85.31 179 LEU A O 1
ATOM 1337 N N . THR A 1 180 ? -11.493 17.565 -18.288 1.00 84.12 180 THR A N 1
ATOM 1338 C CA . THR A 1 180 ? -11.302 18.972 -17.909 1.00 84.12 180 THR A CA 1
ATOM 1339 C C . THR A 1 180 ? -11.411 19.129 -16.396 1.00 84.12 180 THR A C 1
ATOM 1341 O O . THR A 1 180 ? -12.021 18.297 -15.726 1.00 84.12 180 THR A O 1
ATOM 1344 N N . LEU A 1 181 ? -10.857 20.214 -15.845 1.00 82.06 181 LEU A N 1
ATOM 1345 C CA . LEU A 1 181 ? -10.894 20.484 -14.399 1.00 82.06 181 LEU A CA 1
ATOM 1346 C C . LEU A 1 181 ? -12.314 20.555 -13.821 1.00 82.06 181 LEU A C 1
ATOM 1348 O O . LEU A 1 181 ? -12.505 20.277 -12.650 1.00 82.06 181 LEU A O 1
ATOM 1352 N N . VAL A 1 182 ? -13.316 20.911 -14.628 1.00 84.75 182 VAL A N 1
ATOM 1353 C CA . VAL A 1 182 ? -14.717 21.019 -14.179 1.00 84.75 182 VAL A CA 1
ATOM 1354 C C . VAL A 1 182 ? -15.378 19.639 -14.061 1.00 84.75 182 VAL A C 1
ATOM 1356 O O . VAL A 1 182 ? -16.316 19.444 -13.287 1.00 84.75 182 VAL A O 1
ATOM 1359 N N . MET A 1 183 ? -14.871 18.668 -14.824 1.00 83.56 183 MET A N 1
ATOM 1360 C CA . MET A 1 183 ? -15.372 17.293 -14.870 1.00 83.56 183 MET A CA 1
ATOM 1361 C C . MET A 1 183 ? -14.796 16.406 -13.768 1.00 83.56 183 MET A C 1
ATOM 1363 O O . MET A 1 183 ? -15.313 15.317 -13.538 1.00 83.56 183 MET A O 1
ATOM 1367 N N . MET A 1 184 ? -13.735 16.857 -13.104 1.00 85.56 184 MET A N 1
ATOM 1368 C CA . MET A 1 184 ? -12.980 16.109 -12.109 1.00 85.56 184 MET A CA 1
ATOM 1369 C C . MET A 1 184 ? -13.029 16.849 -10.774 1.00 85.56 184 MET A C 1
ATOM 1371 O O . MET A 1 184 ? -12.789 18.051 -10.717 1.00 85.56 184 MET A O 1
ATOM 1375 N N . LYS A 1 185 ? -13.300 16.135 -9.688 1.00 83.25 185 LYS A N 1
ATOM 1376 C CA . LYS A 1 185 ? -13.186 16.644 -8.321 1.00 83.25 185 LYS A CA 1
ATOM 1377 C C . LYS A 1 185 ? -12.220 15.779 -7.526 1.00 83.25 185 LYS A C 1
ATOM 1379 O O . LYS A 1 185 ? -12.023 14.610 -7.830 1.00 83.25 185 LYS A O 1
ATOM 1384 N N . ALA A 1 186 ? -11.606 16.373 -6.515 1.00 78.12 186 ALA A N 1
ATOM 1385 C CA . ALA A 1 186 ? -10.738 15.673 -5.585 1.00 78.12 186 ALA A CA 1
ATOM 1386 C C . ALA A 1 186 ? -11.564 15.290 -4.356 1.00 78.12 186 ALA A C 1
ATOM 1388 O O . ALA A 1 186 ? -11.959 16.169 -3.585 1.00 78.12 186 ALA A O 1
ATOM 1389 N N . GLU A 1 187 ? -11.816 14.000 -4.169 1.00 68.56 187 GLU A N 1
ATOM 1390 C CA . GLU A 1 187 ? -12.611 13.500 -3.050 1.00 68.56 187 GLU A CA 1
ATOM 1391 C C . GLU A 1 187 ? -11.941 12.294 -2.396 1.00 68.56 187 GLU A C 1
ATOM 1393 O O . GLU A 1 187 ? -11.250 11.503 -3.039 1.00 68.56 187 GLU A O 1
ATOM 1398 N N . GLU A 1 188 ? -12.094 12.180 -1.083 1.00 63.22 188 GLU A N 1
ATOM 1399 C CA . GLU A 1 188 ? -11.580 11.047 -0.326 1.00 63.22 188 GLU A CA 1
ATOM 1400 C C . GLU A 1 188 ? -12.587 9.898 -0.421 1.00 63.22 188 GLU A C 1
ATOM 1402 O O . GLU A 1 188 ? -13.537 9.818 0.353 1.00 63.22 188 GLU A O 1
ATOM 1407 N N . VAL A 1 189 ? -12.404 9.043 -1.426 1.00 55.53 189 VAL A N 1
ATOM 1408 C CA . VAL A 1 189 ? -13.317 7.936 -1.734 1.00 55.53 189 VAL A CA 1
ATOM 1409 C C . VAL A 1 189 ? -12.571 6.611 -1.868 1.00 55.53 189 VAL A C 1
ATOM 1411 O O . VAL A 1 189 ? -11.380 6.573 -2.184 1.00 55.53 189 VAL A O 1
ATOM 1414 N N . SER A 1 190 ? -13.300 5.517 -1.638 1.00 53.12 190 SER A N 1
ATOM 1415 C CA . SER A 1 190 ? -12.859 4.149 -1.922 1.00 53.12 190 SER A CA 1
ATOM 1416 C C . SER A 1 190 ? -13.680 3.553 -3.064 1.00 53.12 190 SER A C 1
ATOM 1418 O O . SER A 1 190 ? -14.905 3.668 -3.022 1.00 53.12 190 SER A O 1
ATOM 1420 N N . PRO A 1 191 ? -13.056 2.872 -4.044 1.00 52.00 191 PRO A N 1
ATOM 1421 C CA . PRO A 1 191 ? -11.624 2.557 -4.149 1.00 52.00 191 PRO A CA 1
ATOM 1422 C C . PRO A 1 191 ? -10.762 3.779 -4.502 1.00 52.00 191 PRO A C 1
ATOM 1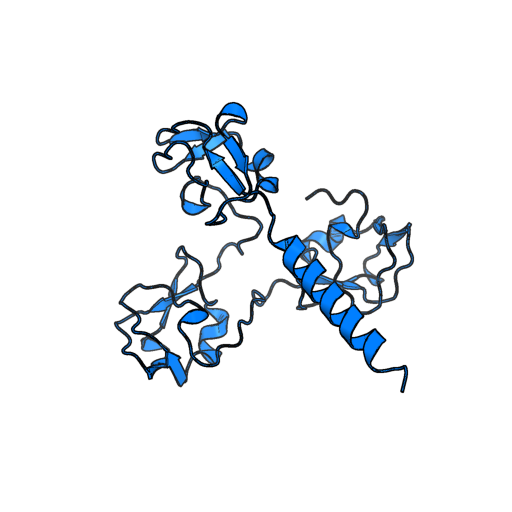424 O O . PRO A 1 191 ? -11.250 4.711 -5.139 1.00 52.00 191 PRO A O 1
ATOM 1427 N N . LYS A 1 192 ? -9.478 3.753 -4.109 1.00 61.56 192 LYS A N 1
ATOM 1428 C CA . LYS A 1 192 ? -8.503 4.788 -4.484 1.00 61.56 192 LYS A CA 1
ATOM 1429 C C . LYS A 1 192 ? -8.107 4.654 -5.947 1.00 61.56 192 LYS A C 1
ATOM 1431 O O . LYS A 1 192 ? -7.750 3.569 -6.404 1.00 61.56 192 LYS A O 1
ATOM 1436 N N . GLY A 1 193 ? -8.179 5.771 -6.654 1.00 66.50 193 GLY A N 1
ATOM 1437 C CA . GLY A 1 193 ? -7.855 5.866 -8.068 1.00 66.50 193 GLY A CA 1
ATOM 1438 C C . GLY A 1 193 ? -6.620 6.720 -8.296 1.00 66.50 193 GLY A C 1
ATOM 1439 O O . GLY A 1 193 ? -5.651 6.657 -7.542 1.00 66.50 193 GLY A O 1
ATOM 1440 N N . ILE A 1 194 ? -6.666 7.527 -9.347 1.00 72.12 194 ILE A N 1
ATOM 1441 C CA . ILE A 1 194 ? -5.617 8.484 -9.671 1.00 72.12 194 ILE A CA 1
ATOM 1442 C C . ILE A 1 194 ? -5.548 9.538 -8.552 1.00 72.12 194 ILE A C 1
ATOM 1444 O O . ILE A 1 194 ? -6.596 10.071 -8.165 1.00 72.12 194 ILE A O 1
ATOM 1448 N N . PRO A 1 195 ? -4.356 9.834 -8.009 1.00 70.75 195 PRO A N 1
ATOM 1449 C CA . PRO A 1 195 ? -4.184 10.861 -6.984 1.00 70.75 195 PRO A CA 1
ATOM 1450 C C . PRO A 1 195 ? -4.584 12.256 -7.490 1.00 70.75 195 PRO A C 1
ATOM 1452 O O . PRO A 1 195 ? -4.343 12.616 -8.645 1.00 70.75 195 PRO A O 1
ATOM 1455 N N . ALA A 1 196 ? -5.198 13.070 -6.626 1.00 72.12 196 ALA A N 1
ATOM 1456 C CA . ALA A 1 196 ? -5.652 14.417 -6.981 1.00 72.12 196 ALA A CA 1
ATOM 1457 C C . ALA A 1 196 ? -4.508 15.369 -7.372 1.00 72.12 196 ALA A C 1
ATOM 1459 O O . ALA A 1 196 ? -4.729 16.327 -8.114 1.00 72.12 196 ALA A O 1
ATOM 1460 N N . GLU A 1 197 ? -3.281 15.097 -6.930 1.00 68.00 197 GLU A N 1
ATOM 1461 C CA . GLU A 1 197 ? -2.070 15.824 -7.318 1.00 68.00 197 GLU A CA 1
ATOM 1462 C C . GLU A 1 197 ? -1.800 15.734 -8.828 1.00 68.00 197 GLU A C 1
ATOM 1464 O O . GLU A 1 197 ? -1.157 16.611 -9.408 1.00 68.00 197 GLU A O 1
ATOM 1469 N N . GLU A 1 198 ? -2.322 14.698 -9.485 1.00 72.56 198 GLU A N 1
ATOM 1470 C CA . GLU A 1 198 ? -2.147 14.459 -10.914 1.00 72.56 198 GLU A CA 1
ATOM 1471 C C . GLU A 1 198 ? -3.264 15.041 -11.780 1.00 72.56 198 GLU A C 1
ATOM 1473 O O . GLU A 1 198 ? -3.150 15.015 -13.006 1.00 72.56 198 GLU A O 1
ATOM 1478 N N . ILE A 1 199 ? -4.289 15.665 -11.183 1.00 78.19 199 ILE A N 1
ATOM 1479 C CA . ILE A 1 199 ? -5.352 16.371 -11.919 1.00 78.19 199 ILE A CA 1
ATOM 1480 C C . ILE A 1 199 ? -4.796 17.269 -13.039 1.00 78.19 199 ILE A C 1
ATOM 1482 O O . ILE A 1 199 ? -5.310 17.170 -14.154 1.00 78.19 199 ILE A O 1
ATOM 1486 N N . PRO A 1 200 ? -3.750 18.100 -12.830 1.00 75.19 200 PRO A N 1
ATOM 1487 C CA . PRO A 1 200 ? -3.209 18.951 -13.890 1.00 75.19 200 PRO A CA 1
ATOM 1488 C C . PRO A 1 200 ? -2.666 18.171 -15.094 1.00 75.19 200 PRO A C 1
ATOM 1490 O O . PRO A 1 200 ? -2.715 18.680 -16.210 1.00 75.19 200 PRO A O 1
ATOM 1493 N N . LYS A 1 201 ? -2.168 16.946 -14.881 1.00 77.88 201 LYS A N 1
ATOM 1494 C CA . LYS A 1 201 ? -1.644 16.064 -15.936 1.00 77.88 201 LYS A CA 1
ATOM 1495 C C . LYS A 1 201 ? -2.763 15.362 -16.706 1.00 77.88 201 LYS A C 1
ATOM 1497 O O . LYS A 1 201 ? -2.598 15.074 -17.884 1.00 77.88 201 LYS A O 1
ATOM 1502 N N . LEU A 1 202 ? -3.901 15.125 -16.052 1.00 79.69 202 LEU A N 1
ATOM 1503 C CA . LEU A 1 202 ? -5.081 14.509 -16.661 1.00 79.69 202 LEU A CA 1
ATOM 1504 C C . LEU A 1 202 ? -5.842 15.448 -17.599 1.00 79.69 202 LEU A C 1
ATOM 1506 O O . LEU A 1 202 ? -6.587 14.982 -18.461 1.00 79.69 202 LEU A O 1
ATOM 1510 N N . VAL A 1 203 ? -5.694 16.767 -17.439 1.00 82.44 203 VAL A N 1
ATOM 1511 C CA . VAL A 1 203 ? -6.395 17.745 -18.280 1.00 82.44 203 VAL A CA 1
ATOM 1512 C C . VAL A 1 203 ? -5.998 17.558 -19.746 1.00 82.44 203 VAL A C 1
ATOM 1514 O O . VAL A 1 203 ? -4.830 17.642 -20.109 1.00 82.44 203 VAL A O 1
ATOM 1517 N N . GLY A 1 204 ? -6.990 17.329 -20.605 1.00 80.88 204 GLY A N 1
ATOM 1518 C CA . GLY A 1 204 ? -6.793 17.069 -22.032 1.00 80.88 204 GLY A CA 1
ATOM 1519 C C . GLY A 1 204 ? -6.587 15.594 -22.389 1.00 80.88 204 GLY A C 1
ATOM 1520 O O . GLY A 1 204 ? -6.667 15.252 -23.570 1.00 80.88 204 GLY A O 1
ATOM 1521 N N . MET A 1 205 ? -6.398 14.704 -21.408 1.00 86.62 205 MET A N 1
ATOM 1522 C CA . MET A 1 205 ? -6.353 13.258 -21.646 1.00 86.62 205 MET A CA 1
ATOM 1523 C C . MET A 1 205 ? -7.752 12.706 -21.903 1.00 86.62 205 MET A C 1
ATOM 1525 O O . MET A 1 205 ? -8.742 13.218 -21.385 1.00 86.62 205 MET A O 1
ATOM 1529 N N . GLN A 1 206 ? -7.849 11.647 -22.704 1.00 86.75 206 GLN A N 1
ATOM 1530 C CA . GLN A 1 206 ? -9.129 11.022 -23.035 1.00 86.75 206 GLN A CA 1
ATOM 1531 C C . GLN A 1 206 ? -9.380 9.778 -22.194 1.00 86.75 206 GLN A C 1
ATOM 1533 O O . GLN A 1 206 ? -8.475 8.974 -22.001 1.00 86.75 206 GLN A O 1
ATOM 1538 N N . VAL A 1 207 ? -10.626 9.553 -21.786 1.00 85.50 207 VAL A N 1
ATOM 1539 C CA . VAL A 1 207 ? -11.026 8.282 -21.163 1.00 85.50 207 VAL A CA 1
ATOM 1540 C C . VAL A 1 207 ? -11.280 7.195 -22.214 1.00 85.50 207 VAL A C 1
ATOM 1542 O O . VAL A 1 207 ? -11.784 7.469 -23.308 1.00 85.50 207 VAL A O 1
ATOM 1545 N N . ASN A 1 208 ? -10.917 5.949 -21.914 1.00 87.56 208 ASN A N 1
ATOM 1546 C CA . ASN A 1 208 ? -11.151 4.789 -22.785 1.00 87.56 208 ASN A CA 1
ATOM 1547 C C . ASN A 1 208 ? -12.487 4.078 -22.506 1.00 87.56 208 ASN A C 1
ATOM 1549 O O . ASN A 1 208 ? -12.904 3.246 -23.309 1.00 87.56 208 ASN A O 1
ATOM 1553 N N . ARG A 1 209 ? -13.172 4.440 -21.415 1.00 82.31 209 ARG A N 1
ATOM 1554 C CA . ARG A 1 209 ? -14.526 4.005 -21.064 1.00 82.31 209 ARG A CA 1
ATOM 1555 C C . ARG A 1 209 ? -15.361 5.180 -20.566 1.00 82.31 209 ARG A C 1
ATOM 1557 O O . ARG A 1 209 ? -14.818 6.239 -20.264 1.00 82.31 209 ARG A O 1
ATOM 1564 N N . ALA A 1 210 ? -16.680 5.006 -20.528 1.00 81.38 210 ALA A N 1
ATOM 1565 C CA . ALA A 1 210 ? -17.552 5.982 -19.885 1.00 81.38 210 ALA A CA 1
ATOM 1566 C C . ALA A 1 210 ? -17.300 5.976 -18.370 1.00 81.38 210 ALA A C 1
ATOM 1568 O O . ALA A 1 210 ? -17.136 4.903 -17.792 1.00 81.38 210 ALA A O 1
ATOM 1569 N N . VAL A 1 211 ? -17.266 7.162 -17.765 1.00 83.69 211 VAL A N 1
ATOM 1570 C CA . VAL A 1 211 ? -17.114 7.352 -16.317 1.00 83.69 211 VAL A CA 1
ATOM 1571 C C . VAL A 1 211 ? -18.380 8.016 -15.794 1.00 83.69 211 VAL A C 1
ATOM 1573 O O . VAL A 1 211 ? -18.825 9.035 -16.334 1.00 83.69 211 VAL A O 1
ATOM 1576 N N . TYR A 1 212 ? -18.996 7.413 -14.788 1.00 82.88 212 TYR A N 1
ATOM 1577 C CA . TYR A 1 212 ? -20.247 7.873 -14.204 1.00 82.88 212 TYR A CA 1
ATOM 1578 C C . TYR A 1 212 ? -20.013 8.939 -13.129 1.00 82.88 212 TYR A C 1
ATOM 1580 O O . TYR A 1 212 ? -18.903 9.139 -12.647 1.00 82.88 212 TYR A O 1
ATOM 1588 N N . LEU A 1 213 ? -21.079 9.659 -12.775 1.00 79.75 213 LEU A N 1
ATOM 1589 C CA . LEU A 1 213 ? -21.050 10.638 -11.689 1.00 79.75 213 LEU A CA 1
ATOM 1590 C C . LEU A 1 213 ? -20.600 9.968 -10.381 1.00 79.75 213 LEU A C 1
ATOM 1592 O O . LEU A 1 213 ? -21.069 8.877 -10.066 1.00 79.75 213 LEU A O 1
ATOM 1596 N N . ASP A 1 214 ? -19.725 10.643 -9.638 1.00 76.12 214 ASP A N 1
ATOM 1597 C CA . ASP A 1 214 ? -19.145 10.196 -8.366 1.00 76.12 214 ASP A CA 1
ATOM 1598 C C . ASP A 1 214 ? -18.298 8.915 -8.458 1.00 76.12 214 ASP A C 1
ATOM 1600 O O . ASP A 1 214 ? -17.896 8.349 -7.442 1.00 76.12 214 ASP A O 1
ATOM 1604 N N . GLU A 1 215 ? -17.963 8.470 -9.671 1.00 76.88 215 GLU A N 1
ATOM 1605 C CA . GLU A 1 215 ? -17.082 7.327 -9.880 1.00 76.88 215 GLU A CA 1
ATOM 1606 C C . GLU A 1 215 ? -15.610 7.746 -9.763 1.00 76.88 215 GLU A C 1
ATOM 1608 O O . GLU A 1 215 ? -15.179 8.748 -10.348 1.00 76.88 215 GLU A O 1
ATOM 1613 N N . THR A 1 216 ? -14.817 6.973 -9.013 1.00 78.31 216 THR A N 1
ATOM 1614 C CA . THR A 1 216 ? -13.376 7.212 -8.906 1.00 78.31 216 THR A CA 1
ATOM 1615 C C . THR A 1 216 ? -12.683 6.918 -10.229 1.00 78.31 216 THR A C 1
ATOM 1617 O O . THR A 1 216 ? -12.811 5.835 -10.799 1.00 78.31 216 THR A O 1
ATOM 1620 N N . LEU A 1 217 ? -11.877 7.868 -10.687 1.00 78.19 217 LEU A N 1
ATOM 1621 C CA . LEU A 1 217 ? -11.078 7.740 -11.890 1.00 78.19 217 LEU A CA 1
ATOM 1622 C C . LEU A 1 217 ? -9.892 6.810 -11.626 1.00 78.19 217 LEU A C 1
ATOM 1624 O O . LEU A 1 217 ? -9.010 7.126 -10.832 1.00 78.19 217 LEU A O 1
ATOM 1628 N N . MET A 1 218 ? -9.859 5.664 -12.293 1.00 80.69 218 MET A N 1
ATOM 1629 C CA . MET A 1 218 ? -8.762 4.706 -12.198 1.00 80.69 218 MET A CA 1
ATOM 1630 C C . MET A 1 218 ? -7.768 4.868 -13.365 1.00 80.69 218 MET A C 1
ATOM 1632 O O . MET A 1 218 ? -8.172 5.269 -14.461 1.00 80.69 218 MET A O 1
ATOM 1636 N N . PRO A 1 219 ? -6.474 4.539 -13.166 1.00 75.56 219 PRO A N 1
ATOM 1637 C CA . PRO A 1 219 ? -5.438 4.632 -14.204 1.00 75.56 219 PRO A CA 1
ATOM 1638 C C . PRO A 1 219 ? -5.776 3.898 -15.507 1.00 75.56 219 PRO A C 1
ATOM 1640 O O . PRO A 1 219 ? -5.473 4.378 -16.595 1.00 75.56 219 PRO A O 1
ATOM 1643 N N . ASP A 1 220 ? -6.437 2.743 -15.411 1.00 76.06 220 ASP A N 1
ATOM 1644 C CA . ASP A 1 220 ? -6.859 1.924 -16.550 1.00 76.06 220 ASP A CA 1
ATOM 1645 C C . ASP A 1 220 ? -7.991 2.560 -17.369 1.00 76.06 220 ASP A C 1
ATOM 1647 O O . ASP A 1 220 ? -8.239 2.124 -18.490 1.00 76.06 220 ASP A O 1
ATOM 1651 N N . MET A 1 221 ? -8.663 3.588 -16.841 1.00 80.81 221 MET A N 1
ATOM 1652 C CA . MET A 1 221 ? -9.771 4.295 -17.496 1.00 80.81 221 MET A CA 1
ATOM 1653 C C . MET A 1 221 ? -9.288 5.436 -18.396 1.00 80.81 221 MET A C 1
ATOM 1655 O O . MET A 1 221 ? -10.057 5.947 -19.212 1.00 80.81 221 MET A O 1
ATOM 1659 N N . VAL A 1 222 ? -8.033 5.869 -18.244 1.00 83.44 222 VAL A N 1
ATOM 1660 C CA . VAL A 1 222 ? -7.467 7.037 -18.928 1.00 83.44 222 VAL A CA 1
ATOM 1661 C C . VAL A 1 222 ? -6.472 6.573 -19.991 1.00 83.44 222 VAL A C 1
ATOM 1663 O O . VAL A 1 222 ? -5.532 5.827 -19.727 1.00 83.44 222 VAL A O 1
ATOM 1666 N N . LYS A 1 223 ? -6.669 7.009 -21.237 1.00 81.19 223 LYS A N 1
ATOM 1667 C CA . LYS A 1 223 ? -5.764 6.695 -22.346 1.00 81.19 223 LYS A CA 1
ATOM 1668 C C . LYS A 1 223 ? -4.421 7.374 -22.146 1.00 81.19 223 LYS A C 1
ATOM 1670 O O . LYS A 1 223 ? -4.377 8.569 -21.872 1.00 81.19 223 LYS A O 1
ATOM 1675 N N . ASN A 1 224 ? -3.351 6.632 -22.423 1.00 73.56 224 ASN A N 1
ATOM 1676 C CA . ASN A 1 224 ? -1.970 7.115 -22.360 1.00 73.56 224 ASN A CA 1
ATOM 1677 C C . ASN A 1 224 ? -1.583 7.665 -20.982 1.00 73.56 224 ASN A C 1
ATOM 1679 O O . ASN A 1 224 ? -0.708 8.519 -20.894 1.00 73.56 224 ASN A O 1
ATOM 1683 N N . TYR A 1 225 ? -2.251 7.212 -19.921 1.00 65.62 225 TYR A N 1
ATOM 1684 C CA . TYR A 1 225 ? -1.859 7.546 -18.565 1.00 65.62 225 TYR A CA 1
ATOM 1685 C C . TYR A 1 225 ? -0.525 6.859 -18.259 1.00 65.62 225 TYR A C 1
ATOM 1687 O O . TYR A 1 225 ? -0.456 5.639 -18.101 1.00 65.62 225 TYR A O 1
ATOM 1695 N N . GLU A 1 226 ? 0.551 7.643 -18.289 1.00 55.31 226 GLU A N 1
ATOM 1696 C CA . GLU A 1 226 ? 1.889 7.199 -17.913 1.00 55.31 226 GLU A CA 1
ATOM 1697 C C . GLU A 1 226 ? 1.956 7.121 -16.386 1.00 55.31 226 GLU A C 1
ATOM 1699 O O . GLU A 1 226 ? 1.723 8.116 -15.702 1.00 55.31 226 GLU A O 1
ATOM 1704 N N . LYS A 1 227 ? 2.214 5.917 -15.868 1.00 48.75 227 LYS A N 1
ATOM 1705 C CA . LYS A 1 227 ? 2.248 5.618 -14.434 1.00 48.75 227 LYS A CA 1
ATOM 1706 C C . LYS A 1 227 ? 3.588 5.983 -13.804 1.00 48.75 227 LYS A C 1
ATOM 1708 O O . LYS A 1 227 ? 4.652 5.632 -14.369 1.00 48.75 227 LYS A O 1
#

Sequence (227 aa):
MKSVVLTGLLFVLLCVDHMSSANKASVVANQLIPVNTALTLIMMKAKVVTPMGIPAEDIPRIIGMQVNRAVPLGTTLMPDMVKNYEDVTTCPGFKSVVANQLIPINTALTLVMMKAEEVSPKGIPAEEIPKLVGMQVNRAVYLDQTLMPDMVKNYEDGTTCPGIKSVVANQLIPINTALTLVMMKAEEVSPKGIPAEEIPKLVGMQVNRAVYLDETLMPDMVKNYEK

InterPro domains:
  IPR006013 Antifreeze, type III [PR00357] (27-43)
  IPR006013 Antifreeze, type III [PR00357] (44-60)
  IPR006013 Antifreeze, type III [PR00357] (61-76)
  IPR006013 Antifreeze, type III [PR00357] (76-85)
  IPR006190 Antifreeze-like/N-acetylneuraminic acid synthase, SAF domain [PS50844] (26-85)
  IPR006190 Antifreeze-like/N-acetylneuraminic acid synthase, SAF domain [PS50844] (96-155)
  IPR006190 Antifreeze-like/N-acetylneuraminic acid synthase, SAF domain [PS50844] (166-225)
  IPR013974 SAF domain [SM00858] (24-83)
  IPR013974 SAF domain [SM00858] (94-153)
  IPR013974 SAF domain [SM00858] (164-223)
  IPR036732 Antifreeze-like/N-acetylneuraminic acid synthase C-terminal domain superfamily [SSF51269] (24-93)
  IPR036732 Antifreeze-like/N-acetylneuraminic acid synthase C-terminal domain superfamily [SSF51269] (95-163)
  IPR036732 Antifreeze-like/N-acetylneuraminic acid synthase C-terminal domain superfamily [SSF51269] (165-227)

pLDDT: mean 72.82, std 15.42, range [29.78, 90.56]

Foldseek 3Di:
DPPPVVVVVVVVVVVVVVVVVLQFWFWFQQAKAAFFHFDDPNRIDTHRDPPHAHTPVCVVVRGGWGFHHIHHHGHTDHQNGTPPDDRPLDDPPFFFWFQQAKDAAFGFDDPNRTDTHDDPPHAHTPVCRVVSGRWGFRHIHHHRGGDHQNGTPPRDRPVQPPPFFFWFAQAKDAAFHFDAPNRTDGHRDPPHAHTPVCSVVSGRWGFRHIHHHRGGHHQNRTPPNDD

Organism: Triticum aestivum (NCBI:txid4565)

Radius of gyration: 21.37 Å; chains: 1; bounding box: 65×40×53 Å

Secondary structure (DSSP, 8-state):
--SHHHHHHHHHHHHHHHHHTT-PPEEEESS-B-TTPBP-TTTEEEE--SS--SBGGGHHHHTTPBBSS-B-TTPBPPGGGBTT---TTS-TT-PEEEESS-B-TTPBP-TTTEEEE--SS--SBGGGHHHHTTPBBSS-B-TTPBPPGGGBTT-----S-TT-PEEEESS-B-TTPBP-TTTEEEE--SS--SBGGGHHHHTTPBBSS-B-TT-B--GGGBTT---